Protein AF-A0A7C1RFE3-F1 (afdb_monomer_lite)

Foldseek 3Di:
DAFAWDPDQPPDDDDPPPPTDTPGGDDPVLPDDDDCPPLNDDDDQFADPQDPPRPHRRDDDTAACQLVVLVCVLSSPPDDDDVVSVVVLQQFQADPLLVLLLVLLPPQDDPDPVLVVLNVLSVPDPRGCDQQDLNNLLVVLLLVLLQVLQVPLVAPPVCCVVCVDRHSVVSSVCLVPPDCSLPPPRSVSSSVSSSVSSVVSLVVCCVQPNDDSSRSGCQDPSHAKDWDADPCLVPDDVVVNVVRTPDIGGHGDNSRD

Radius of gyration: 22.71 Å; chains: 1; bounding box: 56×55×58 Å

Secondary structure (DSSP, 8-state):
--B--SS--SSS----SSTT----B--GGGS---SS-TTS----SSS--PPTT-SS---S----THHHHHHHHHHTT-SPPPHHHHHHHHT--B-HHHHHHGGGGTT---S-HHHHHHHHHHHH---B--TT-HHHHHHHHHHHHHHHHHHHHHS-GGGTTT-----HHHHHHHHHS--GGG-SSHHHHHHHHHHHHHHHHHHHHHHHH-S-GGG--TTSTTSSEEE---TTTTTS-HHHHHHH---EEEPP--TT-

Structure (mmCIF, N/CA/C/O backbone):
data_AF-A0A7C1RFE3-F1
#
_entry.id   AF-A0A7C1RFE3-F1
#
loop_
_atom_site.group_PDB
_atom_site.id
_atom_site.type_symbol
_atom_site.label_atom_id
_atom_site.label_alt_id
_atom_site.label_comp_id
_atom_site.label_asym_id
_atom_site.label_entity_id
_atom_site.label_seq_id
_atom_site.pdbx_PDB_ins_code
_atom_site.Cartn_x
_atom_site.Cartn_y
_atom_site.Cartn_z
_atom_site.occupancy
_atom_site.B_iso_or_equiv
_atom_site.auth_seq_id
_atom_site.auth_comp_id
_atom_site.auth_asym_id
_atom_site.auth_atom_id
_atom_site.pdbx_PDB_model_num
ATOM 1 N N . MET A 1 1 ? 13.680 2.265 -24.616 1.00 84.31 1 MET A N 1
ATOM 2 C CA . MET A 1 1 ? 15.098 2.047 -24.979 1.00 84.31 1 MET A CA 1
ATOM 3 C C . MET A 1 1 ? 15.828 1.610 -23.722 1.00 84.31 1 MET A C 1
ATOM 5 O O . MET A 1 1 ? 15.728 2.322 -22.732 1.00 84.31 1 MET A O 1
ATOM 9 N N . THR A 1 2 ? 16.513 0.465 -23.750 1.00 91.88 2 THR A N 1
ATOM 10 C CA . THR A 1 2 ? 17.208 -0.100 -22.579 1.00 91.88 2 THR A CA 1
ATOM 11 C C . THR A 1 2 ? 18.678 -0.316 -22.928 1.00 91.88 2 THR A C 1
ATOM 13 O O . THR A 1 2 ? 18.946 -1.013 -23.906 1.00 91.88 2 THR A O 1
ATOM 16 N N . PRO A 1 3 ? 19.637 0.285 -22.208 1.00 94.00 3 PRO A N 1
ATOM 17 C CA . PRO A 1 3 ? 21.052 0.120 -22.520 1.00 94.00 3 PRO A CA 1
ATOM 18 C C . PRO A 1 3 ? 21.565 -1.263 -22.116 1.00 94.00 3 PRO A C 1
ATOM 20 O O . PRO A 1 3 ? 21.235 -1.770 -21.044 1.00 94.00 3 PRO A O 1
ATOM 23 N N . LEU A 1 4 ? 22.425 -1.844 -22.952 1.00 93.56 4 LEU A N 1
ATOM 24 C CA . LEU A 1 4 ? 23.174 -3.048 -22.604 1.00 93.56 4 LEU A CA 1
ATOM 25 C C . LEU A 1 4 ? 24.414 -2.644 -21.807 1.00 93.56 4 LEU A C 1
ATOM 27 O O . LEU A 1 4 ? 25.258 -1.887 -22.289 1.00 93.56 4 LEU A O 1
ATOM 31 N N . ARG A 1 5 ? 24.532 -3.154 -20.583 1.00 92.56 5 ARG A N 1
ATOM 32 C CA . ARG A 1 5 ? 25.630 -2.851 -19.655 1.00 92.56 5 ARG A CA 1
ATOM 33 C C . ARG A 1 5 ? 26.510 -4.087 -19.469 1.00 92.56 5 ARG A C 1
ATOM 35 O O . ARG A 1 5 ? 25.996 -5.201 -19.458 1.00 92.56 5 ARG A O 1
ATOM 42 N N . LYS A 1 6 ? 27.835 -3.911 -19.363 1.00 85.50 6 LYS A N 1
ATOM 43 C CA . LYS A 1 6 ? 28.803 -5.030 -19.404 1.00 85.50 6 LYS A CA 1
ATOM 44 C C . LYS A 1 6 ? 29.314 -5.526 -18.040 1.00 85.50 6 LYS A C 1
ATOM 46 O O . LYS A 1 6 ? 30.051 -6.484 -18.002 1.00 85.50 6 LYS A O 1
ATOM 51 N N . ASN A 1 7 ? 29.006 -4.945 -16.903 1.00 85.50 7 ASN A N 1
ATOM 52 C CA . ASN A 1 7 ? 29.703 -5.284 -15.638 1.00 85.50 7 ASN A CA 1
ATOM 53 C C . ASN A 1 7 ? 29.104 -4.492 -14.476 1.00 85.50 7 ASN A C 1
ATOM 55 O O . ASN A 1 7 ? 29.736 -4.273 -13.448 1.00 85.50 7 ASN A O 1
ATOM 59 N N . TRP A 1 8 ? 27.903 -3.976 -14.704 1.00 91.44 8 TRP A N 1
ATOM 60 C CA . TRP A 1 8 ? 27.175 -3.075 -13.840 1.00 91.44 8 TRP A CA 1
ATOM 61 C C . TRP A 1 8 ? 25.719 -3.094 -14.294 1.00 91.44 8 TRP A C 1
ATOM 63 O O . TRP A 1 8 ? 25.425 -3.402 -15.448 1.00 91.44 8 TRP A O 1
ATOM 73 N N . ASN A 1 9 ? 24.810 -2.760 -13.392 1.00 87.62 9 ASN A N 1
ATOM 74 C CA . ASN A 1 9 ? 23.374 -2.921 -13.610 1.00 87.62 9 ASN A CA 1
ATOM 75 C C . ASN A 1 9 ? 22.615 -1.585 -13.684 1.00 87.62 9 ASN A C 1
ATOM 77 O O . ASN A 1 9 ? 21.481 -1.531 -14.148 1.00 87.62 9 ASN A O 1
ATOM 81 N N . GLY A 1 10 ? 23.258 -0.480 -13.305 1.00 88.56 10 GLY A N 1
ATOM 82 C CA . GLY A 1 10 ? 22.658 0.855 -13.324 1.00 88.56 10 GLY A CA 1
ATOM 83 C C . GLY A 1 10 ? 21.992 1.288 -12.027 1.00 88.56 10 GLY A C 1
ATOM 84 O O . GLY A 1 10 ? 21.360 2.338 -12.019 1.00 88.56 10 GLY A O 1
ATOM 85 N N . LEU A 1 11 ? 22.162 0.532 -10.939 1.00 88.81 11 LEU A N 1
ATOM 86 C CA . LEU A 1 11 ? 21.665 0.923 -9.618 1.00 88.81 11 LEU A CA 1
ATOM 87 C C . LEU A 1 11 ? 22.491 2.029 -8.957 1.00 88.81 11 LEU A C 1
ATOM 89 O O . LEU A 1 11 ? 21.952 2.800 -8.168 1.00 88.81 11 LEU A O 1
ATOM 93 N N . LEU A 1 12 ? 23.787 2.100 -9.261 1.00 89.81 12 LEU A N 1
ATOM 94 C CA . LEU A 1 12 ? 24.719 3.051 -8.662 1.00 89.81 12 LEU A CA 1
ATOM 95 C C . LEU A 1 12 ? 25.558 3.751 -9.739 1.00 89.81 12 LEU A C 1
ATOM 97 O O . LEU A 1 12 ? 25.751 3.187 -10.823 1.00 89.81 12 LEU A O 1
ATOM 101 N N . PRO A 1 13 ? 26.075 4.961 -9.448 1.00 92.44 13 PRO A N 1
ATOM 102 C CA . PRO A 1 13 ? 27.025 5.634 -10.323 1.00 92.44 13 PRO A CA 1
ATOM 103 C C . PRO A 1 13 ? 28.262 4.774 -10.595 1.00 92.44 13 PRO A C 1
ATOM 105 O O . PRO A 1 13 ? 28.743 4.051 -9.723 1.00 92.44 13 PRO A O 1
ATOM 108 N N . VAL A 1 14 ? 28.802 4.907 -11.803 1.00 95.19 14 VAL A N 1
ATOM 109 C CA . VAL A 1 14 ? 30.037 4.257 -12.251 1.00 95.19 14 VAL A CA 1
ATOM 110 C C . VAL A 1 14 ? 31.000 5.312 -12.806 1.00 95.19 14 VAL A C 1
ATOM 112 O O . VAL A 1 14 ? 30.540 6.355 -13.279 1.00 95.19 14 VAL A O 1
ATOM 115 N N . PRO A 1 15 ? 32.326 5.086 -12.758 1.00 95.50 15 PRO A N 1
ATOM 116 C CA . PRO A 1 15 ? 33.295 5.973 -13.394 1.00 95.50 15 PRO A CA 1
ATOM 117 C C . PRO A 1 15 ? 33.025 6.160 -14.893 1.00 95.50 15 PRO A C 1
ATOM 119 O O . PRO A 1 15 ? 32.870 5.186 -15.625 1.00 95.50 15 PRO A O 1
ATOM 122 N N . GLY A 1 16 ? 33.028 7.411 -15.356 1.00 94.62 16 GLY A N 1
ATOM 123 C CA . GLY A 1 16 ? 32.892 7.775 -16.774 1.00 94.62 16 GLY A CA 1
ATOM 124 C C . GLY A 1 16 ? 34.214 7.734 -17.547 1.00 94.62 16 GLY A C 1
ATOM 125 O O . GLY A 1 16 ? 34.489 8.630 -18.335 1.00 94.62 16 GLY A O 1
ATOM 126 N N . ASP A 1 17 ? 35.073 6.753 -17.268 1.00 95.56 17 ASP A N 1
ATOM 127 C CA . ASP A 1 17 ? 36.425 6.634 -17.838 1.00 95.56 17 ASP A CA 1
ATOM 128 C C . ASP A 1 17 ? 36.514 5.644 -19.016 1.00 95.56 17 ASP A C 1
ATOM 130 O O . ASP A 1 17 ? 37.596 5.173 -19.366 1.00 95.56 17 ASP A O 1
ATOM 134 N N . GLY A 1 18 ? 35.372 5.297 -19.617 1.00 93.56 18 GLY A N 1
ATOM 135 C CA . GLY A 1 18 ? 35.284 4.362 -20.739 1.00 93.56 18 GLY A CA 1
ATOM 136 C C . GLY A 1 18 ? 35.092 2.891 -20.343 1.00 93.56 18 GLY A C 1
ATOM 137 O O . GLY A 1 18 ? 34.683 2.078 -21.173 1.00 93.56 18 GLY A O 1
ATOM 138 N N . ARG A 1 19 ? 35.340 2.502 -19.082 1.00 93.75 19 ARG A N 1
ATOM 139 C CA . ARG A 1 19 ? 35.218 1.092 -18.641 1.00 93.75 19 ARG A CA 1
ATOM 140 C C . ARG A 1 19 ? 33.777 0.613 -18.452 1.00 93.75 19 ARG A C 1
ATOM 142 O O . ARG A 1 19 ? 33.548 -0.595 -18.380 1.00 93.75 19 ARG A O 1
ATOM 149 N N . TYR A 1 20 ? 32.831 1.543 -18.345 1.00 94.94 20 TYR A N 1
ATOM 150 C CA . TYR A 1 20 ? 31.429 1.276 -18.013 1.00 94.94 20 TYR A CA 1
ATOM 151 C C . TYR A 1 20 ? 30.450 1.772 -19.084 1.00 94.94 20 TYR A C 1
ATOM 153 O O . TYR A 1 20 ? 29.244 1.837 -18.837 1.00 94.94 20 TYR A O 1
ATOM 161 N N . GLU A 1 21 ? 30.947 2.082 -20.282 1.00 94.19 21 GLU A N 1
ATOM 162 C CA . GLU A 1 21 ? 30.106 2.535 -21.388 1.00 94.19 21 GLU A CA 1
ATOM 163 C C . GLU A 1 21 ? 29.049 1.499 -21.770 1.00 94.19 21 GLU A C 1
ATOM 165 O O . GLU A 1 21 ? 29.205 0.282 -21.597 1.00 94.19 21 GLU A O 1
ATOM 170 N N . TRP A 1 22 ? 27.944 1.995 -22.318 1.00 94.50 22 TRP A N 1
ATOM 171 C CA . TRP A 1 22 ? 26.899 1.137 -22.854 1.00 94.50 22 TRP A CA 1
ATOM 172 C C . TRP A 1 22 ? 27.400 0.409 -24.096 1.00 94.50 22 TRP A C 1
ATOM 174 O O . TRP A 1 22 ? 27.982 1.001 -25.003 1.00 94.50 22 TRP A O 1
ATOM 184 N N . LYS A 1 23 ? 27.097 -0.885 -24.187 1.00 93.25 23 LYS A N 1
ATOM 185 C CA . LYS A 1 23 ? 27.389 -1.712 -25.360 1.00 93.25 23 LYS A CA 1
ATOM 186 C C . LYS A 1 23 ? 26.196 -1.717 -26.321 1.00 93.25 23 LYS A C 1
ATOM 188 O O . LYS A 1 23 ? 25.713 -2.771 -26.728 1.00 93.25 23 LYS A O 1
ATOM 193 N N . GLY A 1 24 ? 25.700 -0.526 -26.644 1.00 94.25 24 GLY A N 1
ATOM 194 C CA . GLY A 1 24 ? 24.473 -0.334 -27.414 1.00 94.25 24 GLY A CA 1
ATOM 195 C C . GLY A 1 24 ? 23.202 -0.532 -26.585 1.00 94.25 24 GLY A C 1
ATOM 196 O O . GLY A 1 24 ? 23.193 -0.356 -25.364 1.00 94.25 24 GLY A O 1
ATOM 197 N N . TYR A 1 25 ? 22.117 -0.885 -27.268 1.00 95.31 25 TYR A N 1
ATOM 198 C CA . TYR A 1 25 ? 20.782 -1.007 -26.690 1.00 95.31 25 TYR A CA 1
ATOM 199 C C . TYR A 1 25 ? 20.205 -2.391 -26.940 1.00 95.31 25 TYR A C 1
ATOM 201 O O . TYR A 1 25 ? 20.477 -3.008 -27.969 1.00 95.31 25 TYR A O 1
ATOM 209 N N . LEU A 1 26 ? 19.377 -2.846 -26.005 1.00 94.88 26 LEU A N 1
ATOM 210 C CA . LEU A 1 26 ? 18.601 -4.062 -26.153 1.00 94.88 26 LEU A CA 1
ATOM 211 C C . LEU A 1 26 ? 17.658 -3.908 -27.363 1.00 94.88 26 LEU A C 1
ATOM 213 O O . LEU A 1 26 ? 16.897 -2.929 -27.405 1.00 94.88 26 LEU A O 1
ATOM 217 N N . PRO A 1 27 ? 17.707 -4.820 -28.352 1.00 95.00 27 PRO A N 1
ATOM 218 C CA . PRO A 1 27 ? 16.797 -4.791 -29.488 1.00 95.00 27 PRO A CA 1
ATOM 219 C C . PRO A 1 27 ? 15.332 -4.832 -29.048 1.00 95.00 27 PRO A C 1
ATOM 221 O O . PRO A 1 27 ? 14.973 -5.515 -28.094 1.00 95.00 27 PRO A O 1
ATOM 224 N N . ILE A 1 28 ? 14.454 -4.136 -29.778 1.00 93.44 28 ILE A N 1
ATOM 225 C CA . ILE A 1 28 ? 13.018 -4.063 -29.442 1.00 93.44 28 ILE A CA 1
ATOM 226 C C . ILE A 1 28 ? 12.380 -5.456 -29.381 1.00 93.44 28 ILE A C 1
ATOM 228 O O . ILE A 1 28 ? 11.542 -5.701 -28.523 1.00 93.44 28 ILE A O 1
ATOM 232 N N . LYS A 1 29 ? 12.798 -6.365 -30.270 1.00 93.06 29 LYS A N 1
ATOM 233 C CA . LYS A 1 29 ? 12.293 -7.745 -30.330 1.00 93.06 29 LYS A CA 1
ATOM 234 C C . LYS A 1 29 ? 12.663 -8.580 -29.104 1.00 93.06 29 LYS A C 1
ATOM 236 O O . LYS A 1 29 ? 11.977 -9.557 -28.831 1.00 93.06 29 LYS A O 1
ATOM 241 N N . ASP A 1 30 ? 13.711 -8.184 -28.388 1.00 93.25 30 ASP A N 1
ATOM 242 C CA . ASP A 1 30 ? 14.189 -8.906 -27.214 1.00 93.25 30 ASP A CA 1
ATOM 243 C C . ASP A 1 30 ? 13.533 -8.389 -25.930 1.00 93.25 30 ASP A C 1
ATOM 245 O O . ASP A 1 30 ? 13.577 -9.090 -24.929 1.00 93.25 30 ASP A O 1
ATOM 249 N N . LEU A 1 31 ? 12.897 -7.205 -25.947 1.00 93.62 31 LEU A N 1
ATOM 250 C CA . LEU A 1 31 ? 12.132 -6.688 -24.806 1.00 93.62 31 LEU A CA 1
ATOM 251 C C . LEU A 1 31 ? 10.979 -7.638 -24.441 1.00 93.62 31 LEU A C 1
ATOM 253 O O . LEU A 1 31 ? 10.399 -8.251 -25.345 1.00 93.62 31 LEU A O 1
ATOM 257 N N . PRO A 1 32 ? 10.574 -7.719 -23.156 1.00 93.25 32 PRO A N 1
ATOM 258 C CA . PRO A 1 32 ? 9.435 -8.536 -22.771 1.00 93.25 32 PRO A CA 1
ATOM 259 C C . PRO A 1 32 ? 8.185 -8.101 -23.525 1.00 93.25 32 PRO A C 1
ATOM 261 O O . PRO A 1 32 ? 7.818 -6.924 -23.528 1.00 93.25 32 PRO A O 1
ATOM 264 N N . HIS A 1 33 ? 7.537 -9.060 -24.170 1.00 92.44 33 HIS A N 1
ATOM 265 C CA . HIS A 1 33 ? 6.324 -8.835 -24.932 1.00 92.44 33 HIS A CA 1
ATOM 266 C C . HIS A 1 33 ? 5.435 -10.071 -24.876 1.00 92.44 33 HIS A C 1
ATOM 268 O O . HIS A 1 33 ? 5.890 -11.191 -24.652 1.00 92.44 33 HIS A O 1
ATOM 274 N N . THR A 1 34 ? 4.149 -9.848 -25.095 1.00 93.06 34 THR A N 1
ATOM 275 C CA . THR A 1 34 ? 3.155 -10.897 -25.296 1.00 93.06 34 THR A CA 1
ATOM 276 C C . THR A 1 34 ? 2.173 -10.424 -26.360 1.00 93.06 34 THR A C 1
ATOM 278 O O . THR A 1 34 ? 1.987 -9.219 -26.547 1.00 93.06 34 THR A O 1
ATOM 281 N N . PHE A 1 35 ? 1.570 -11.358 -27.085 1.00 94.50 35 PHE A N 1
ATOM 282 C CA . PHE A 1 35 ? 0.585 -11.073 -28.121 1.00 94.50 35 PHE A CA 1
ATOM 283 C C . PHE A 1 35 ? -0.526 -12.113 -28.048 1.00 94.50 35 PHE A C 1
ATOM 285 O O . PHE A 1 35 ? -0.239 -13.305 -28.105 1.00 94.50 35 PHE A O 1
ATOM 292 N N . ASN A 1 36 ? -1.775 -11.653 -27.921 1.00 95.69 36 ASN A N 1
ATOM 293 C CA . ASN A 1 36 ? -2.951 -12.499 -27.684 1.00 95.69 36 ASN A CA 1
ATOM 294 C C . ASN A 1 36 ? -2.705 -13.553 -26.586 1.00 95.69 36 ASN A C 1
ATOM 296 O O . ASN A 1 36 ? -2.751 -14.752 -26.872 1.00 95.69 36 ASN A O 1
ATOM 300 N N . PRO A 1 37 ? -2.406 -13.112 -25.346 1.00 93.88 37 PRO A N 1
ATOM 301 C CA . PRO A 1 37 ? -2.172 -14.024 -24.232 1.00 93.88 37 PRO A CA 1
ATOM 302 C C . PRO A 1 37 ? -3.369 -14.980 -24.050 1.00 93.88 37 PRO A C 1
ATOM 304 O O . PRO A 1 37 ? -4.516 -14.546 -24.218 1.00 93.88 37 PRO A O 1
ATOM 307 N N . PRO A 1 38 ? -3.137 -16.269 -23.733 1.00 93.50 38 PRO A N 1
ATOM 308 C CA . PRO A 1 38 ? -4.197 -17.277 -23.616 1.00 93.50 38 PRO A CA 1
ATOM 309 C C . PRO A 1 38 ? -5.245 -16.944 -22.544 1.00 93.50 38 PRO A C 1
ATOM 311 O O . PRO A 1 38 ? -6.377 -17.412 -22.629 1.00 93.50 38 PRO A O 1
ATOM 314 N N . GLU A 1 39 ? -4.896 -16.102 -21.571 1.00 91.81 39 GLU A N 1
ATOM 315 C CA . GLU A 1 39 ? -5.792 -15.563 -20.548 1.00 91.81 39 GLU A CA 1
ATOM 316 C C . GLU A 1 39 ? -6.904 -14.673 -21.135 1.00 91.81 39 GLU A C 1
ATOM 318 O O . GLU A 1 39 ? -7.903 -14.411 -20.468 1.00 91.81 39 GLU A O 1
ATOM 323 N N . GLY A 1 40 ? -6.752 -14.193 -22.375 1.00 93.38 40 GLY A N 1
ATOM 324 C CA . GLY A 1 40 ? -7.736 -13.348 -23.056 1.00 93.38 40 GLY A CA 1
ATOM 325 C C . GLY A 1 40 ? -7.715 -11.876 -22.630 1.00 93.38 40 GLY A C 1
ATOM 326 O O . GLY A 1 40 ? -8.533 -11.093 -23.110 1.00 93.38 40 GLY A O 1
ATOM 327 N N . TYR A 1 41 ? -6.777 -11.479 -21.767 1.00 93.50 41 TYR A N 1
ATOM 328 C CA . TYR A 1 41 ? -6.551 -10.091 -21.367 1.00 93.50 41 TYR A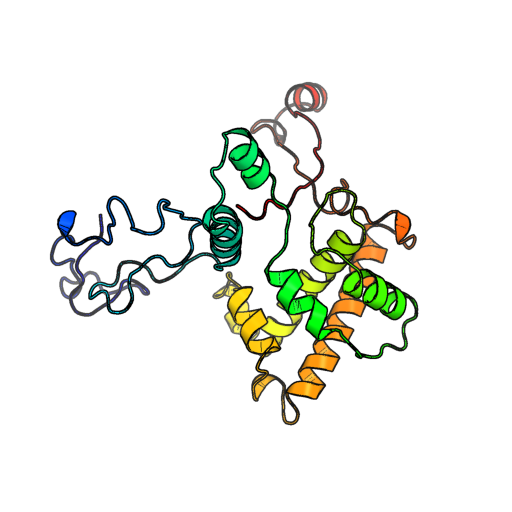 CA 1
ATOM 329 C C . TYR A 1 41 ? -5.066 -9.816 -21.102 1.00 93.50 41 TYR A C 1
ATOM 331 O O . TYR A 1 41 ? -4.269 -10.724 -20.877 1.00 93.50 41 TYR A O 1
ATOM 339 N N . PHE A 1 42 ? -4.699 -8.536 -21.088 1.00 93.56 42 PHE A N 1
ATOM 340 C CA . PHE A 1 42 ? -3.399 -8.055 -20.627 1.00 93.56 42 PHE A CA 1
ATOM 341 C C . PHE A 1 42 ? -3.616 -6.875 -19.679 1.00 93.56 42 PHE A C 1
ATOM 343 O O . PHE A 1 42 ? -4.469 -6.027 -19.936 1.00 93.56 42 PHE A O 1
ATOM 350 N N . ALA A 1 43 ? -2.852 -6.816 -18.590 1.00 94.19 43 ALA A N 1
ATOM 351 C CA . ALA A 1 43 ? -2.963 -5.757 -17.594 1.00 94.19 43 ALA A CA 1
ATOM 352 C C . ALA A 1 43 ? -1.588 -5.316 -17.086 1.00 94.19 43 ALA A C 1
ATOM 354 O O . ALA A 1 43 ? -0.687 -6.127 -16.878 1.00 94.19 43 ALA A O 1
ATOM 355 N N . THR A 1 44 ? -1.444 -4.017 -16.831 1.00 94.88 44 THR A N 1
ATOM 356 C CA . THR A 1 44 ? -0.261 -3.434 -16.189 1.00 94.88 44 THR A CA 1
ATOM 357 C C . THR A 1 44 ? -0.683 -2.323 -15.247 1.00 94.88 44 THR A C 1
ATOM 359 O O . THR A 1 44 ? -1.476 -1.464 -15.620 1.00 94.88 44 THR A O 1
ATOM 362 N N . ALA A 1 45 ? -0.101 -2.308 -14.059 1.00 95.31 45 ALA A N 1
ATOM 363 C CA . ALA A 1 45 ? -0.299 -1.316 -13.015 1.00 95.31 45 ALA A CA 1
ATOM 364 C C . ALA A 1 45 ? 1.034 -1.034 -12.293 1.00 95.31 45 ALA A C 1
ATOM 366 O O . ALA A 1 45 ? 1.104 -0.977 -11.070 1.00 95.31 45 ALA A O 1
ATOM 367 N N . ASN A 1 46 ? 2.113 -0.879 -13.073 1.00 94.69 46 ASN A N 1
ATOM 368 C CA . ASN A 1 46 ? 3.474 -0.566 -12.606 1.00 94.69 46 ASN A CA 1
ATOM 369 C C . ASN A 1 46 ? 4.131 -1.628 -11.698 1.00 94.69 46 ASN A C 1
ATOM 371 O O . ASN A 1 46 ? 5.182 -1.355 -11.113 1.00 94.69 46 ASN A O 1
ATOM 375 N N . GLN A 1 47 ? 3.537 -2.817 -11.594 1.00 93.69 47 GLN A N 1
ATOM 376 C CA . GLN A 1 47 ? 4.132 -3.984 -10.951 1.00 93.69 47 GLN A CA 1
ATOM 377 C C . GLN A 1 47 ? 5.300 -4.539 -11.779 1.00 93.69 47 GLN A C 1
ATOM 379 O O . GLN A 1 47 ? 5.444 -4.203 -12.958 1.00 93.69 47 GLN A O 1
ATOM 384 N N . ASP A 1 48 ? 6.096 -5.428 -11.185 1.00 93.12 48 ASP A N 1
ATOM 385 C CA . ASP A 1 48 ? 7.086 -6.198 -11.939 1.00 93.12 48 ASP A CA 1
ATOM 386 C C . ASP A 1 48 ? 6.395 -7.130 -12.943 1.00 93.12 48 ASP A C 1
ATOM 388 O O . ASP A 1 48 ? 5.621 -8.014 -12.576 1.00 93.12 48 ASP A O 1
ATOM 392 N N . ASN A 1 49 ? 6.637 -6.874 -14.225 1.00 90.50 49 ASN A N 1
ATOM 393 C CA . ASN A 1 49 ? 6.100 -7.615 -15.359 1.00 90.50 49 ASN A CA 1
ATOM 394 C C . ASN A 1 49 ? 7.208 -8.290 -16.185 1.00 90.50 49 ASN A C 1
ATOM 396 O O . ASN A 1 49 ? 6.966 -8.689 -17.327 1.00 90.50 49 ASN A O 1
ATOM 400 N N . ILE A 1 50 ? 8.418 -8.405 -15.629 1.00 92.31 50 ILE A N 1
ATOM 401 C CA . ILE A 1 50 ? 9.516 -9.139 -16.250 1.00 92.31 50 ILE A CA 1
ATOM 402 C C . ILE A 1 50 ? 9.246 -10.649 -16.116 1.00 92.31 50 ILE A C 1
ATOM 404 O O . ILE A 1 50 ? 9.004 -11.133 -15.009 1.00 92.31 50 ILE A O 1
ATOM 408 N N . PRO A 1 51 ? 9.301 -11.427 -17.214 1.00 91.00 51 PRO A N 1
ATOM 409 C CA . PRO A 1 51 ? 9.134 -12.873 -17.147 1.00 91.00 51 PRO A CA 1
ATOM 410 C C . PRO A 1 51 ? 10.182 -13.540 -16.240 1.00 91.00 51 PRO A C 1
ATOM 412 O O . PRO A 1 51 ? 11.353 -13.144 -16.261 1.00 91.00 51 PRO A O 1
ATOM 415 N N . PRO A 1 52 ? 9.819 -14.597 -15.494 1.00 91.12 52 PRO A N 1
ATOM 416 C CA . PRO A 1 52 ? 10.791 -15.375 -14.736 1.00 91.12 52 PRO A CA 1
ATOM 417 C C . PRO A 1 52 ? 11.939 -15.867 -15.629 1.00 91.12 52 PRO A C 1
ATOM 419 O O . PRO A 1 52 ? 11.709 -16.411 -16.707 1.00 91.12 52 PRO A O 1
ATOM 422 N N . GLY A 1 53 ? 13.181 -15.676 -15.179 1.00 91.50 53 GLY A N 1
ATOM 423 C CA . GLY A 1 53 ? 14.375 -16.093 -15.924 1.00 91.50 53 GLY A CA 1
ATOM 424 C C . GLY A 1 53 ? 14.739 -15.209 -17.123 1.00 91.50 53 GLY A C 1
ATOM 425 O O . GLY A 1 53 ? 15.610 -15.590 -17.904 1.00 91.50 53 GLY A O 1
ATOM 426 N N . TYR A 1 54 ? 14.104 -14.043 -17.285 1.00 93.06 54 TYR A N 1
ATOM 427 C CA . TYR A 1 54 ? 14.452 -13.100 -18.346 1.00 93.06 54 TYR A CA 1
ATOM 428 C C . TYR A 1 54 ? 15.924 -12.644 -18.226 1.00 93.06 54 TYR A C 1
ATOM 430 O O . TYR A 1 54 ? 16.354 -12.241 -17.144 1.00 93.06 54 TYR A O 1
ATOM 438 N N . PRO A 1 55 ? 16.723 -12.705 -19.309 1.00 90.31 55 PRO A N 1
ATOM 439 C CA . PRO A 1 55 ? 18.185 -12.648 -19.211 1.00 90.31 55 PRO A CA 1
ATOM 440 C C . PRO A 1 55 ? 18.769 -11.231 -19.103 1.00 90.31 55 PRO A C 1
ATOM 442 O O . PRO A 1 55 ? 19.990 -11.088 -19.029 1.00 90.31 55 PRO A O 1
ATOM 445 N N . TYR A 1 56 ? 17.935 -10.186 -19.133 1.00 89.62 56 TYR A N 1
ATOM 446 C CA . TYR A 1 56 ? 18.390 -8.795 -19.134 1.00 89.62 56 TYR A CA 1
ATOM 447 C C . TYR A 1 56 ? 17.831 -7.994 -17.960 1.00 89.62 56 TYR A C 1
ATOM 449 O O . TYR A 1 56 ? 16.630 -7.998 -17.693 1.00 89.62 56 TYR A O 1
ATOM 457 N N . ASP A 1 57 ? 18.699 -7.187 -17.358 1.00 87.81 57 ASP A N 1
ATOM 458 C CA . ASP A 1 57 ? 18.336 -6.205 -16.340 1.00 87.81 57 ASP A CA 1
ATOM 459 C C . ASP A 1 57 ? 17.681 -4.969 -16.979 1.00 87.81 57 ASP A C 1
ATOM 461 O O . ASP A 1 57 ? 18.366 -4.098 -17.530 1.00 87.81 57 ASP A O 1
ATOM 465 N N . ILE A 1 58 ? 16.350 -4.869 -16.912 1.00 88.75 58 ILE A N 1
ATOM 466 C CA . ILE A 1 58 ? 15.596 -3.740 -17.497 1.00 88.75 58 ILE A CA 1
ATOM 467 C C . ILE A 1 58 ? 14.908 -2.837 -16.463 1.00 88.75 58 ILE A C 1
ATOM 469 O O . ILE A 1 58 ? 14.416 -1.767 -16.818 1.00 88.75 58 ILE A O 1
ATOM 473 N N . GLY A 1 59 ? 14.916 -3.225 -15.190 1.00 86.88 59 GLY A N 1
ATOM 474 C CA . GLY A 1 59 ? 14.341 -2.472 -14.081 1.00 86.88 59 GLY A CA 1
ATOM 475 C C . GLY A 1 59 ? 14.718 -3.101 -12.742 1.00 86.88 59 GLY A C 1
ATOM 476 O O . GLY A 1 59 ? 15.144 -4.249 -12.703 1.00 86.88 59 GLY A O 1
ATOM 477 N N . PHE A 1 60 ? 14.587 -2.331 -11.661 1.00 86.75 60 PHE A N 1
ATOM 478 C CA . PHE A 1 60 ? 14.864 -2.788 -10.287 1.00 86.75 60 PHE A CA 1
ATOM 479 C C . PHE A 1 60 ? 13.862 -2.268 -9.256 1.00 86.75 60 PHE A C 1
ATOM 481 O O . PHE A 1 60 ? 13.924 -2.625 -8.081 1.00 86.75 60 PHE A O 1
ATOM 488 N N . ILE A 1 61 ? 12.987 -1.352 -9.669 1.00 86.69 61 ILE A N 1
ATOM 489 C CA . ILE A 1 61 ? 12.071 -0.654 -8.780 1.00 86.69 61 ILE A CA 1
ATOM 490 C C . ILE A 1 61 ? 10.706 -0.656 -9.447 1.00 86.69 61 ILE A C 1
ATOM 492 O O . ILE A 1 61 ? 10.537 -0.088 -10.525 1.00 86.69 61 ILE A O 1
ATOM 496 N N . TRP A 1 62 ? 9.744 -1.249 -8.754 1.00 90.88 62 TRP A N 1
ATOM 497 C CA . TRP A 1 62 ? 8.355 -1.356 -9.177 1.00 90.88 62 TRP A CA 1
ATOM 498 C C . TRP A 1 62 ? 7.435 -0.880 -8.062 1.00 90.88 62 TRP A C 1
ATOM 500 O O . TRP A 1 62 ? 7.8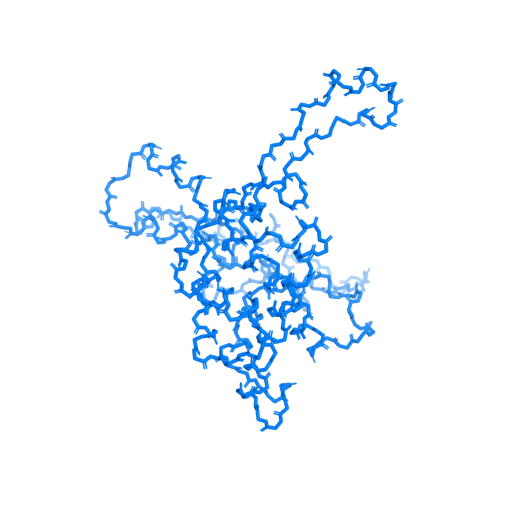56 -0.729 -6.909 1.00 90.88 62 TRP A O 1
ATOM 510 N N . THR A 1 63 ? 6.184 -0.615 -8.416 1.00 91.44 63 THR A N 1
ATOM 511 C CA . THR A 1 63 ? 5.127 -0.400 -7.428 1.00 91.44 63 THR A CA 1
ATOM 512 C C . THR A 1 63 ? 4.736 -1.743 -6.808 1.00 91.44 63 THR A C 1
ATOM 514 O O . THR A 1 63 ? 4.865 -2.791 -7.443 1.00 91.44 63 THR A O 1
ATOM 517 N N . ASP A 1 64 ? 4.263 -1.718 -5.559 1.00 93.44 64 ASP A N 1
ATOM 518 C CA . ASP A 1 64 ? 3.702 -2.903 -4.910 1.00 93.44 64 ASP A CA 1
ATOM 519 C C . ASP A 1 64 ? 2.572 -3.517 -5.773 1.00 93.44 64 ASP A C 1
ATOM 521 O O . ASP A 1 64 ? 1.816 -2.793 -6.427 1.00 93.44 64 ASP A O 1
ATOM 525 N N . PRO A 1 65 ? 2.414 -4.852 -5.791 1.00 93.81 65 PRO A N 1
ATOM 526 C CA . PRO A 1 65 ? 1.640 -5.541 -6.827 1.00 93.81 65 PRO A CA 1
ATOM 527 C C . PRO A 1 65 ? 0.120 -5.405 -6.680 1.00 93.81 65 PRO A C 1
ATOM 529 O O . PRO A 1 65 ? -0.614 -5.873 -7.543 1.00 93.81 65 PRO A O 1
ATOM 532 N N . TYR A 1 66 ? -0.374 -4.784 -5.607 1.00 95.38 66 TYR A N 1
ATOM 533 C CA . TYR A 1 66 ? -1.782 -4.838 -5.206 1.00 95.38 66 TYR A CA 1
ATOM 534 C C . TYR A 1 66 ? -2.750 -4.339 -6.276 1.00 95.38 66 TYR A C 1
ATOM 536 O O . TYR A 1 66 ? -3.796 -4.946 -6.484 1.00 95.38 66 TYR A O 1
ATOM 544 N N . ARG A 1 67 ? -2.376 -3.292 -7.012 1.00 93.19 67 ARG A N 1
ATOM 545 C CA . ARG A 1 67 ? -3.201 -2.762 -8.102 1.00 93.19 67 ARG A CA 1
ATOM 546 C C . ARG A 1 67 ? -3.365 -3.761 -9.232 1.00 93.19 67 ARG A C 1
ATOM 548 O O . ARG A 1 67 ? -4.467 -4.034 -9.700 1.00 93.19 67 ARG A O 1
ATOM 555 N N . PHE A 1 68 ? -2.245 -4.353 -9.633 1.00 95.56 68 PHE A N 1
ATOM 556 C CA . PHE A 1 68 ? -2.235 -5.397 -10.640 1.00 95.56 68 PHE A CA 1
ATOM 557 C C . PHE A 1 68 ? -3.001 -6.630 -10.163 1.00 95.56 68 PHE A C 1
ATOM 559 O O . PHE A 1 68 ? -3.826 -7.143 -10.909 1.00 95.56 68 PHE A O 1
ATOM 566 N N . SER A 1 69 ? -2.796 -7.063 -8.917 1.00 95.31 69 SER A N 1
ATOM 567 C CA . SER A 1 69 ? -3.533 -8.182 -8.331 1.00 95.31 69 SER A CA 1
ATOM 568 C C . SER A 1 69 ? -5.043 -7.934 -8.334 1.00 95.31 69 SER A C 1
ATOM 570 O O . SER A 1 69 ? -5.792 -8.844 -8.673 1.00 95.31 69 SER A O 1
ATOM 572 N N . ARG A 1 70 ? -5.503 -6.707 -8.049 1.00 95.88 70 ARG A N 1
ATOM 573 C CA . ARG A 1 70 ? -6.932 -6.367 -8.087 1.00 95.88 70 ARG A CA 1
ATOM 574 C C . ARG A 1 70 ? -7.500 -6.388 -9.505 1.00 95.88 70 ARG A C 1
ATOM 576 O O . ARG A 1 70 ? -8.553 -6.981 -9.731 1.00 95.88 70 ARG A O 1
ATOM 583 N N . ILE A 1 71 ? -6.779 -5.813 -10.468 1.00 96.19 71 ILE A N 1
ATOM 584 C CA . ILE A 1 71 ? -7.150 -5.885 -11.889 1.00 96.19 71 ILE A CA 1
ATOM 585 C C . ILE A 1 71 ? -7.198 -7.347 -12.351 1.00 96.19 71 ILE A C 1
ATOM 587 O O . ILE A 1 71 ? -8.132 -7.744 -13.042 1.00 96.19 71 ILE A O 1
ATOM 591 N N . GLN A 1 72 ? -6.233 -8.166 -11.930 1.00 95.38 72 GLN A N 1
ATOM 592 C CA . GLN A 1 72 ? -6.198 -9.587 -12.248 1.00 95.38 72 GLN A CA 1
ATOM 593 C C . GLN A 1 72 ? -7.402 -10.325 -11.649 1.00 95.38 72 GLN A C 1
ATOM 595 O O . GLN A 1 72 ? -8.064 -11.053 -12.382 1.00 95.38 72 GLN A O 1
ATOM 600 N N . GLU A 1 73 ? -7.740 -10.113 -10.370 1.00 95.12 73 GLU A N 1
ATOM 601 C CA . GLU A 1 73 ? -8.946 -10.683 -9.737 1.00 95.12 73 GLU A CA 1
ATOM 602 C C . GLU A 1 73 ? -10.224 -10.336 -10.520 1.00 95.12 73 GLU A C 1
ATOM 604 O O . GLU A 1 73 ? -11.109 -11.176 -10.670 1.00 95.12 73 GLU A O 1
ATOM 609 N N . PHE A 1 74 ? -10.324 -9.108 -11.038 1.00 94.88 74 PHE A N 1
ATOM 610 C CA . PHE A 1 74 ? -11.488 -8.654 -11.798 1.00 94.88 74 PHE A CA 1
ATOM 611 C C . PHE A 1 74 ? -11.558 -9.277 -13.204 1.00 94.88 74 PHE A C 1
ATOM 613 O O . PHE A 1 74 ? -12.578 -9.859 -13.591 1.00 94.88 74 PHE A O 1
ATOM 620 N N . LEU A 1 75 ? -10.465 -9.181 -13.970 1.00 95.44 75 LEU A N 1
ATOM 621 C CA . LEU A 1 75 ? -10.404 -9.633 -15.364 1.00 95.44 75 LEU A CA 1
ATOM 622 C C . LEU A 1 75 ? -10.403 -11.162 -15.494 1.00 95.44 75 LEU A C 1
ATOM 624 O O . LEU A 1 75 ? -10.957 -11.692 -16.453 1.00 95.44 75 LEU A O 1
ATOM 628 N N . SER A 1 76 ? -9.858 -11.879 -14.508 1.00 95.12 76 SER A N 1
ATOM 629 C CA . SER A 1 76 ? -9.846 -13.350 -14.483 1.00 95.12 76 SER A CA 1
ATOM 630 C C . SER A 1 76 ? -11.166 -13.983 -14.019 1.00 95.12 76 SER A C 1
ATOM 632 O O . SER A 1 76 ? -11.250 -15.201 -13.891 1.00 95.12 76 SER A O 1
ATOM 634 N N . SER A 1 77 ? -12.228 -13.191 -13.817 1.00 90.88 77 SER A N 1
ATOM 635 C CA . SER A 1 77 ? -13.535 -13.686 -13.351 1.00 90.88 77 SER A CA 1
ATOM 636 C C . SER A 1 77 ? -14.242 -14.657 -14.312 1.00 90.88 77 SER A C 1
ATOM 638 O O . SER A 1 77 ? -15.258 -15.245 -13.946 1.00 90.88 77 SER A O 1
ATOM 640 N N . GLY A 1 78 ? -13.755 -14.809 -15.550 1.00 85.81 78 GLY A N 1
ATOM 641 C CA . GLY A 1 78 ? -14.348 -15.673 -16.579 1.00 85.81 78 GLY A CA 1
ATOM 642 C C . GLY A 1 78 ? -15.635 -15.120 -17.204 1.00 85.81 78 GLY A C 1
ATOM 643 O O . GLY A 1 78 ? -16.214 -15.746 -18.093 1.00 85.81 78 GLY A O 1
ATOM 644 N N . ARG A 1 79 ? -16.091 -13.938 -16.769 1.00 91.94 79 ARG A N 1
ATOM 645 C CA . ARG A 1 79 ? -17.246 -13.244 -17.347 1.00 91.94 79 ARG A CA 1
ATOM 646 C C . ARG A 1 79 ? -16.847 -12.503 -18.621 1.00 91.94 79 ARG A C 1
ATOM 648 O O . ARG A 1 79 ? -15.736 -11.993 -18.739 1.00 91.94 79 ARG A O 1
ATOM 655 N N . LYS A 1 80 ? -17.793 -12.363 -19.554 1.00 93.19 80 LYS A N 1
ATOM 656 C CA . LYS A 1 80 ? -17.691 -11.337 -20.600 1.00 93.19 80 LYS A CA 1
ATOM 657 C C . LYS A 1 80 ? -17.946 -9.981 -19.951 1.00 93.19 80 LYS A C 1
ATOM 659 O O . LYS A 1 80 ? -18.985 -9.807 -19.320 1.00 93.19 80 LYS A O 1
ATOM 664 N N . LEU A 1 81 ? -17.002 -9.063 -20.103 1.00 94.94 81 LEU A N 1
ATOM 665 C CA . LEU A 1 81 ? -17.044 -7.747 -19.475 1.00 94.94 81 LEU A CA 1
ATOM 666 C C . LEU A 1 81 ? -17.550 -6.712 -20.480 1.00 94.94 81 LEU A C 1
ATOM 668 O O . LEU A 1 81 ? -17.115 -6.688 -21.634 1.00 94.94 81 LEU A O 1
ATOM 672 N N . ALA A 1 82 ? -18.482 -5.875 -20.043 1.00 96.00 82 ALA A N 1
ATOM 673 C CA . ALA A 1 82 ? -18.954 -4.720 -20.783 1.00 96.00 82 ALA A CA 1
ATOM 674 C C . ALA A 1 82 ? -18.088 -3.487 -20.481 1.00 96.00 82 ALA A C 1
ATOM 676 O O . ALA A 1 82 ? -17.245 -3.477 -19.584 1.00 96.00 82 ALA A O 1
ATOM 677 N N . ILE A 1 83 ? -18.327 -2.400 -21.215 1.00 96.00 83 ILE A N 1
ATOM 678 C CA . ILE A 1 83 ? -17.677 -1.107 -20.950 1.00 96.00 83 ILE A CA 1
ATOM 679 C C . ILE A 1 83 ? -17.999 -0.615 -19.530 1.00 96.00 83 ILE A C 1
ATOM 681 O O . ILE A 1 83 ? -17.131 -0.056 -18.868 1.00 96.00 83 ILE A O 1
ATOM 685 N N . THR A 1 84 ? -19.214 -0.865 -19.035 1.00 96.81 84 THR A N 1
ATOM 686 C CA . THR A 1 84 ? -19.626 -0.491 -17.676 1.00 96.81 84 THR A CA 1
ATOM 687 C C . THR A 1 84 ? -18.826 -1.226 -16.602 1.00 96.81 84 THR A C 1
ATOM 689 O O . THR A 1 84 ? -18.393 -0.582 -15.655 1.00 96.81 84 THR A O 1
ATOM 692 N N . ASP A 1 85 ? -18.520 -2.518 -16.786 1.00 95.50 85 ASP A N 1
ATOM 693 C CA . ASP A 1 85 ? -17.631 -3.261 -15.877 1.00 95.50 85 ASP A CA 1
ATOM 694 C C . ASP A 1 85 ? -16.231 -2.608 -15.821 1.00 95.50 85 ASP A C 1
ATOM 696 O O . ASP A 1 85 ? -15.613 -2.522 -14.764 1.00 95.50 85 ASP A O 1
ATOM 700 N N . MET A 1 86 ? -15.716 -2.111 -16.955 1.00 94.56 86 MET A N 1
ATOM 701 C CA . MET A 1 86 ? -14.425 -1.406 -16.983 1.00 94.56 86 MET A CA 1
ATOM 702 C C . MET A 1 86 ? -14.481 -0.051 -16.271 1.00 94.56 86 MET A C 1
ATOM 704 O O . MET A 1 86 ? -13.495 0.348 -15.656 1.00 94.56 86 MET A O 1
ATOM 708 N N . MET A 1 87 ? -15.610 0.660 -16.348 1.00 94.50 87 MET A N 1
ATOM 709 C CA . MET A 1 87 ? -15.815 1.914 -15.613 1.00 94.50 87 MET A CA 1
ATOM 710 C C . MET A 1 87 ? -15.852 1.674 -14.102 1.00 94.50 87 MET A C 1
ATOM 712 O O . MET A 1 87 ? -15.226 2.425 -13.360 1.00 94.50 87 MET A O 1
ATOM 716 N N . GLU A 1 88 ? -16.523 0.609 -13.659 1.00 92.56 88 GLU A N 1
ATOM 717 C CA . GLU A 1 88 ? -16.529 0.191 -12.253 1.00 92.56 88 GLU A CA 1
ATOM 718 C C . GLU A 1 88 ? -15.122 -0.173 -11.776 1.00 92.56 88 GLU A C 1
ATOM 720 O O . GLU A 1 88 ? -14.706 0.272 -10.710 1.00 92.56 88 GLU A O 1
ATOM 725 N N . LEU A 1 89 ? -14.344 -0.898 -12.591 1.00 93.81 89 LEU A N 1
ATOM 726 C CA . LEU A 1 89 ? -12.955 -1.215 -12.263 1.00 93.81 89 LEU A CA 1
ATOM 727 C C . LEU A 1 89 ? -12.115 0.055 -12.043 1.00 93.81 89 LEU A C 1
ATOM 729 O O . LEU A 1 89 ? -11.315 0.090 -11.114 1.00 93.81 89 LEU A O 1
ATOM 733 N N . GLN A 1 90 ? -12.312 1.116 -12.836 1.00 91.81 90 GLN A N 1
ATOM 734 C CA . GLN A 1 90 ? -11.614 2.401 -12.641 1.00 91.81 90 GLN A CA 1
ATOM 735 C C . GLN A 1 90 ? -11.948 3.089 -11.305 1.00 91.81 90 GLN A C 1
ATOM 737 O O . GLN A 1 90 ? -11.171 3.934 -10.864 1.00 91.81 90 GLN A O 1
ATOM 742 N N . GLN A 1 91 ? -13.066 2.734 -10.666 1.00 90.06 91 GLN A N 1
ATOM 743 C CA . GLN A 1 91 ? -13.520 3.255 -9.370 1.00 90.06 91 GLN A CA 1
ATOM 744 C C . GLN A 1 91 ? -13.459 2.191 -8.257 1.00 90.06 91 GLN A C 1
ATOM 746 O O . GLN A 1 91 ? -14.112 2.319 -7.225 1.00 90.06 91 GLN A O 1
ATOM 751 N N . ASP A 1 92 ? -12.684 1.121 -8.448 1.00 93.00 92 ASP A N 1
ATOM 752 C CA . ASP A 1 92 ? -12.521 0.077 -7.440 1.00 93.00 92 ASP A CA 1
ATOM 753 C C . ASP A 1 92 ? -11.654 0.591 -6.273 1.00 93.00 92 ASP A C 1
ATOM 755 O O . ASP A 1 92 ? -10.501 0.991 -6.461 1.00 93.00 92 ASP A O 1
ATOM 759 N N . PHE A 1 93 ? -12.218 0.595 -5.059 1.00 93.88 93 PHE A N 1
ATOM 760 C CA . PHE A 1 93 ? -11.566 1.068 -3.825 1.00 93.88 93 PHE A CA 1
ATOM 761 C C . PHE A 1 93 ? -11.163 -0.065 -2.878 1.00 93.88 93 PHE A C 1
ATOM 763 O O . PHE A 1 93 ? -10.885 0.158 -1.698 1.00 93.88 93 PHE A O 1
ATOM 770 N N . LEU A 1 94 ? -11.171 -1.308 -3.347 1.00 96.69 94 LEU A N 1
ATOM 771 C CA . LEU A 1 94 ? -10.893 -2.459 -2.506 1.00 96.69 94 LEU A CA 1
ATOM 772 C C . LEU A 1 94 ? -9.398 -2.570 -2.185 1.00 96.69 94 LEU A C 1
ATOM 774 O O . LEU A 1 94 ? -8.548 -2.715 -3.066 1.00 96.69 94 LEU A O 1
ATOM 778 N N . SER A 1 95 ? -9.072 -2.595 -0.897 1.00 96.81 95 SER A N 1
ATOM 779 C CA . SER A 1 95 ? -7.694 -2.689 -0.424 1.00 96.81 95 SER A CA 1
ATOM 780 C C . SER A 1 95 ? -7.259 -4.148 -0.228 1.00 96.81 95 SER A C 1
ATOM 782 O O . SER A 1 95 ? -7.506 -4.772 0.807 1.00 96.81 95 SER A O 1
ATOM 784 N N . ILE A 1 96 ? -6.538 -4.704 -1.209 1.00 96.62 96 ILE A N 1
ATOM 785 C CA . ILE A 1 96 ? -5.830 -5.991 -1.052 1.00 96.62 96 ILE A CA 1
ATOM 786 C C . ILE A 1 96 ? -4.852 -6.002 0.142 1.00 96.62 96 ILE A C 1
ATOM 788 O O . ILE A 1 96 ? -4.841 -6.998 0.875 1.00 96.62 96 ILE A O 1
ATOM 792 N N . PRO A 1 97 ? -4.050 -4.952 0.417 1.00 97.31 97 PRO A N 1
ATOM 793 C CA . PRO A 1 97 ? -3.208 -4.970 1.609 1.00 97.31 97 PRO A CA 1
ATOM 794 C C . PRO A 1 97 ? -4.037 -5.006 2.902 1.00 97.31 97 PRO A C 1
ATOM 796 O O . PRO A 1 97 ? -3.651 -5.720 3.827 1.00 97.31 97 PRO A O 1
ATOM 799 N N . ALA A 1 98 ? -5.210 -4.356 2.961 1.00 98.19 98 ALA A N 1
ATOM 800 C CA . ALA A 1 98 ? -6.094 -4.444 4.128 1.00 98.19 98 ALA A CA 1
ATOM 801 C C . ALA A 1 98 ? -6.606 -5.870 4.369 1.00 98.19 98 ALA A C 1
ATOM 803 O O . ALA A 1 98 ? -6.567 -6.332 5.510 1.00 98.19 98 ALA A O 1
ATOM 804 N N . ARG A 1 99 ? -6.977 -6.600 3.303 1.00 96.56 99 ARG A N 1
ATOM 805 C CA . ARG A 1 99 ? -7.346 -8.030 3.377 1.00 96.56 99 ARG A CA 1
ATOM 806 C C . ARG A 1 99 ? -6.254 -8.899 3.998 1.00 96.56 99 ARG A C 1
ATOM 808 O O . ARG A 1 99 ? -6.554 -9.961 4.528 1.00 96.56 99 ARG A O 1
ATOM 815 N N . THR A 1 100 ? -4.996 -8.468 3.919 1.00 96.62 100 THR A N 1
ATOM 816 C CA . THR A 1 100 ? -3.852 -9.203 4.472 1.00 96.62 100 THR A CA 1
ATOM 817 C C . THR A 1 100 ? -3.500 -8.738 5.884 1.00 96.62 100 THR A C 1
ATOM 819 O O . THR A 1 100 ? -3.220 -9.559 6.753 1.00 96.62 100 THR A O 1
ATOM 822 N N . LEU A 1 101 ? -3.529 -7.426 6.129 1.00 98.44 101 LEU A N 1
ATOM 823 C CA . LEU A 1 101 ? -3.133 -6.820 7.401 1.00 98.44 101 LEU A CA 1
ATOM 824 C C . LEU A 1 101 ? -4.193 -6.972 8.489 1.00 98.44 101 LEU A C 1
ATOM 826 O O . LEU A 1 101 ? -3.861 -7.346 9.610 1.00 98.44 101 LEU A O 1
ATOM 830 N N . VAL A 1 102 ? -5.458 -6.673 8.184 1.00 98.69 102 VAL A N 1
ATOM 831 C CA . VAL A 1 102 ? -6.527 -6.646 9.192 1.00 98.69 102 VAL A CA 1
ATOM 832 C C . VAL A 1 102 ? -6.713 -8.003 9.883 1.00 98.69 102 VAL A C 1
ATOM 834 O O . VAL A 1 102 ? -6.837 -8.008 11.107 1.00 98.69 102 VAL A O 1
ATOM 837 N N . PRO A 1 103 ? -6.652 -9.159 9.191 1.00 98.50 103 PRO A N 1
ATOM 838 C CA . PRO A 1 103 ? -6.721 -10.455 9.866 1.00 98.50 103 PRO A CA 1
ATOM 839 C C . PRO A 1 103 ? -5.619 -10.698 10.905 1.00 98.50 103 PRO A C 1
ATOM 841 O O . PRO A 1 103 ? -5.844 -11.471 11.833 1.00 98.50 103 PRO A O 1
ATOM 844 N N . LEU A 1 104 ? -4.462 -10.027 10.810 1.00 98.38 104 LEU A N 1
ATOM 845 C CA . LEU A 1 104 ? -3.402 -10.131 11.822 1.00 98.38 104 LEU A CA 1
ATOM 846 C C . LEU A 1 104 ? -3.803 -9.513 13.170 1.00 98.38 104 LEU A C 1
ATOM 848 O O . LEU A 1 104 ? -3.162 -9.792 14.174 1.00 98.38 104 LEU A O 1
ATOM 852 N N . LEU A 1 105 ? -4.855 -8.688 13.205 1.00 98.50 105 LEU A N 1
ATOM 853 C CA . LEU A 1 105 ? -5.412 -8.114 14.432 1.00 98.50 105 LEU A CA 1
ATOM 854 C C . LEU A 1 105 ? -6.357 -9.068 15.173 1.00 98.50 105 LEU A C 1
ATOM 856 O O . LEU A 1 105 ? -6.823 -8.746 16.269 1.00 98.50 105 LEU A O 1
ATOM 860 N N . LYS A 1 106 ? -6.694 -10.216 14.576 1.00 97.25 106 LYS A N 1
ATOM 861 C CA . LYS A 1 106 ? -7.633 -11.165 15.167 1.00 97.25 106 LYS A CA 1
ATOM 862 C C . LYS A 1 106 ? -7.103 -11.658 16.515 1.00 97.25 106 LYS A C 1
ATOM 864 O O . LYS A 1 106 ? -5.936 -12.005 16.636 1.00 97.25 106 LYS A O 1
ATOM 869 N N . GLU A 1 107 ? -7.987 -11.689 17.514 1.00 94.06 107 GLU A N 1
ATOM 870 C CA . GLU A 1 107 ? -7.701 -12.162 18.882 1.00 94.06 107 GLU A CA 1
ATOM 871 C C . GLU A 1 107 ? -6.643 -11.350 19.654 1.00 94.06 107 GLU A C 1
ATOM 873 O O . GLU A 1 107 ? -6.332 -11.687 20.796 1.00 94.06 107 GLU A O 1
ATOM 878 N N . LEU A 1 108 ? -6.150 -10.234 19.102 1.00 97.38 108 LEU A N 1
ATOM 879 C CA . LEU A 1 108 ? -5.214 -9.372 19.814 1.00 97.38 108 LEU A CA 1
ATOM 880 C C . LEU A 1 108 ? -5.941 -8.521 20.872 1.00 97.38 108 LEU A C 1
ATOM 882 O O . LEU A 1 108 ? -6.925 -7.842 20.555 1.00 97.38 108 LEU A O 1
ATOM 886 N N . PRO A 1 109 ? -5.477 -8.522 22.135 1.00 95.06 109 PRO A N 1
ATOM 887 C CA . PRO A 1 109 ? -6.093 -7.733 23.191 1.00 95.06 109 PRO A CA 1
ATOM 888 C C . PRO A 1 109 ? -5.599 -6.279 23.172 1.00 95.06 109 PRO A C 1
ATOM 890 O O . PRO A 1 109 ? -4.458 -5.989 22.825 1.00 95.06 109 PRO A O 1
ATOM 893 N N . SER A 1 110 ? -6.436 -5.360 23.649 1.00 95.31 110 SER A N 1
ATOM 894 C CA . SER A 1 110 ? -6.018 -4.023 24.094 1.00 95.31 110 SER A CA 1
ATOM 895 C C . SER A 1 110 ? -6.805 -3.660 25.349 1.00 95.31 110 SER A C 1
ATOM 897 O O . SER A 1 110 ? -7.954 -4.080 25.505 1.00 95.31 110 SER A O 1
ATOM 899 N N . THR A 1 111 ? -6.199 -2.908 26.264 1.00 93.88 111 THR A N 1
ATOM 900 C CA . THR A 1 111 ? -6.877 -2.371 27.456 1.00 93.88 111 THR A CA 1
ATOM 901 C C . THR A 1 111 ? -7.595 -1.050 27.169 1.00 93.88 111 THR A C 1
ATOM 903 O O . THR A 1 111 ? -8.443 -0.635 27.959 1.00 93.88 111 THR A O 1
ATOM 906 N N . ASP A 1 112 ? -7.310 -0.403 26.034 1.00 94.81 112 ASP A N 1
ATOM 907 C CA . ASP A 1 112 ? -7.955 0.838 25.619 1.00 94.81 112 ASP A CA 1
ATOM 908 C C . ASP A 1 112 ? -9.304 0.565 24.932 1.00 94.81 112 ASP A C 1
ATOM 910 O O . ASP A 1 112 ? -9.398 -0.102 23.899 1.00 94.81 112 ASP A O 1
ATOM 914 N N . ILE A 1 113 ? -10.377 1.127 25.493 1.00 94.75 113 ILE A N 1
ATOM 915 C CA . ILE A 1 113 ? -11.757 0.898 25.033 1.00 94.75 113 ILE A CA 1
ATOM 916 C C . ILE A 1 113 ? -11.956 1.366 23.581 1.00 94.75 113 ILE A C 1
ATOM 918 O O . ILE A 1 113 ? -12.702 0.738 22.822 1.00 94.75 113 ILE A O 1
ATOM 922 N N . ARG A 1 114 ? -11.299 2.458 23.158 1.00 94.06 114 ARG A N 1
ATOM 923 C CA . ARG A 1 114 ? -11.423 2.954 21.774 1.00 94.06 114 ARG A CA 1
ATOM 924 C C . ARG A 1 114 ? -10.749 2.000 20.798 1.00 94.06 114 ARG A C 1
ATOM 926 O O . ARG A 1 114 ? -11.316 1.719 19.746 1.00 94.06 114 ARG A O 1
ATOM 933 N N . THR A 1 115 ? -9.599 1.461 21.175 1.00 96.44 115 THR A N 1
ATOM 934 C CA . THR A 1 115 ? -8.850 0.467 20.407 1.00 96.44 115 THR A CA 1
ATOM 935 C C . THR A 1 115 ? -9.618 -0.840 20.298 1.00 96.44 115 THR A C 1
ATOM 937 O O . THR A 1 115 ? -9.760 -1.359 19.196 1.00 96.44 115 THR A O 1
ATOM 940 N N . GLN A 1 116 ? -10.242 -1.318 21.377 1.00 97.25 116 GLN A N 1
ATOM 941 C CA . GLN A 1 116 ? -11.147 -2.473 21.314 1.00 97.25 116 GLN A CA 1
ATOM 942 C C . GLN A 1 116 ? -12.311 -2.258 20.335 1.00 97.25 116 GLN A C 1
ATOM 944 O O . GLN A 1 116 ? -12.678 -3.170 19.592 1.00 97.25 116 GLN A O 1
ATOM 949 N N . LYS A 1 117 ? -12.905 -1.056 20.315 1.00 96.75 117 LYS A N 1
ATOM 950 C CA . LYS A 1 117 ? -13.960 -0.712 19.351 1.00 96.75 117 LYS A CA 1
ATOM 951 C C . LYS A 1 117 ? -13.416 -0.704 17.919 1.00 96.75 117 LYS A C 1
ATOM 953 O O . LYS A 1 117 ? -14.027 -1.313 17.050 1.00 96.75 117 LYS A O 1
ATOM 958 N N . ALA A 1 118 ? -12.272 -0.065 17.687 1.00 97.38 118 ALA A N 1
ATOM 959 C CA . ALA A 1 118 ? -11.631 -0.003 16.376 1.00 97.38 118 ALA A CA 1
ATOM 960 C C . ALA A 1 118 ? -11.243 -1.392 15.843 1.00 97.38 118 ALA A C 1
ATOM 962 O O . ALA A 1 118 ? -11.476 -1.668 14.672 1.00 97.38 118 ALA A O 1
ATOM 963 N N . LEU A 1 119 ? -10.736 -2.286 16.700 1.00 98.12 119 LEU A N 1
ATOM 964 C CA . LEU A 1 119 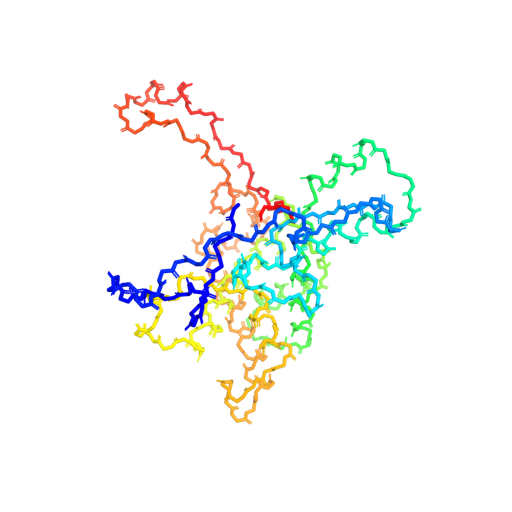? -10.465 -3.684 16.353 1.00 98.12 119 LEU A CA 1
ATOM 965 C C . LEU A 1 119 ? -11.721 -4.373 15.818 1.00 98.12 119 LEU A C 1
ATOM 967 O O . LEU A 1 119 ? -11.681 -4.972 14.748 1.00 98.12 119 LEU A O 1
ATOM 971 N N . LYS A 1 120 ? -12.851 -4.247 16.527 1.00 97.81 120 LYS A N 1
ATOM 972 C CA . LYS A 1 120 ? -14.130 -4.821 16.081 1.00 97.81 120 LYS A CA 1
ATOM 973 C C . LYS A 1 120 ? -14.563 -4.251 14.733 1.00 97.81 120 LYS A C 1
ATOM 975 O O . LYS A 1 120 ? -14.930 -5.025 13.861 1.00 97.81 120 LYS A O 1
ATOM 980 N N . MET A 1 121 ? -14.477 -2.929 14.570 1.00 98.12 121 MET A N 1
ATOM 981 C CA . MET A 1 121 ? -14.839 -2.240 13.328 1.00 98.12 121 MET A CA 1
ATOM 982 C C . MET A 1 121 ? -13.995 -2.725 12.143 1.00 98.12 121 MET A C 1
ATOM 984 O O . MET A 1 121 ? -14.554 -3.128 11.129 1.00 98.12 121 MET A O 1
ATOM 988 N N . LEU A 1 122 ? -12.665 -2.772 12.297 1.00 98.56 122 LEU A N 1
ATOM 989 C CA . LEU A 1 122 ? -11.756 -3.269 11.261 1.00 98.56 122 LEU A CA 1
ATOM 990 C C . LEU A 1 122 ? -12.021 -4.742 10.928 1.00 98.56 122 LEU A C 1
ATOM 992 O O . LEU A 1 122 ? -12.101 -5.094 9.758 1.00 98.56 122 LEU A O 1
ATOM 996 N N . LEU A 1 123 ? -12.194 -5.603 11.934 1.00 98.44 123 LEU A N 1
ATOM 997 C CA . LEU A 1 123 ? -12.436 -7.035 11.720 1.00 98.44 123 LEU A CA 1
ATOM 998 C C . LEU A 1 123 ? -13.795 -7.331 11.058 1.00 98.44 123 LEU A C 1
ATOM 1000 O O . LEU A 1 123 ? -13.952 -8.406 10.486 1.00 98.44 123 LEU A O 1
ATOM 1004 N N . SER A 1 124 ? -14.757 -6.403 11.124 1.00 98.06 124 SER A N 1
ATOM 1005 C CA . SER A 1 124 ? -16.046 -6.487 10.419 1.00 98.06 124 SER A CA 1
ATOM 1006 C C . SER A 1 124 ? -16.092 -5.736 9.084 1.00 98.06 124 SER A C 1
ATOM 1008 O O . SER A 1 124 ? -17.109 -5.790 8.398 1.00 98.06 124 SER A O 1
ATOM 1010 N N . TRP A 1 125 ? -15.037 -4.995 8.743 1.00 98.62 125 TRP A N 1
ATOM 1011 C CA . TRP A 1 125 ? -14.984 -4.149 7.554 1.00 98.62 125 TRP A CA 1
ATOM 1012 C C . TRP A 1 125 ? -14.847 -4.977 6.271 1.00 98.62 125 TRP A C 1
ATOM 1014 O O . TRP A 1 125 ? -14.233 -6.042 6.260 1.00 98.62 125 TRP A O 1
ATOM 1024 N N . ASP A 1 126 ? -15.385 -4.455 5.172 1.00 97.94 126 ASP A N 1
ATOM 1025 C CA . ASP A 1 126 ? -15.337 -5.051 3.832 1.00 97.94 126 ASP A CA 1
ATOM 1026 C C . ASP A 1 126 ? -14.042 -4.743 3.057 1.00 97.94 126 ASP A C 1
ATOM 1028 O O . ASP A 1 126 ? -13.849 -5.231 1.941 1.00 97.94 126 ASP A O 1
ATOM 1032 N N . TYR A 1 127 ? -13.141 -3.963 3.661 1.00 98.06 127 TYR A N 1
ATOM 1033 C CA . TYR A 1 127 ? -11.869 -3.515 3.091 1.00 98.06 127 TYR A CA 1
ATOM 1034 C C . TYR A 1 127 ? -11.997 -2.515 1.934 1.00 98.06 127 TYR A C 1
ATOM 1036 O O . TYR A 1 127 ? -11.025 -2.301 1.204 1.00 98.06 127 TYR A O 1
ATOM 1044 N N . VAL A 1 128 ? -13.167 -1.894 1.759 1.00 97.44 128 VAL A N 1
ATOM 1045 C CA . VAL A 1 128 ? -13.412 -0.901 0.706 1.00 97.44 128 VAL A CA 1
ATOM 1046 C C . VAL A 1 128 ? -13.135 0.509 1.230 1.00 97.44 128 VAL A C 1
ATOM 1048 O O . VAL A 1 128 ? -13.767 0.975 2.180 1.00 97.44 128 VAL A O 1
ATOM 1051 N N . MET A 1 129 ? -12.193 1.210 0.593 1.00 96.50 129 MET A N 1
ATOM 1052 C CA . MET A 1 129 ? -11.713 2.555 0.950 1.00 96.50 129 MET A CA 1
ATOM 1053 C C . MET A 1 129 ? -12.686 3.672 0.532 1.00 96.50 129 MET A C 1
ATOM 1055 O O . MET A 1 129 ? -12.282 4.699 -0.014 1.00 96.50 129 MET A O 1
ATOM 1059 N N . ASN A 1 130 ? -13.982 3.475 0.785 1.00 94.88 130 ASN A N 1
ATOM 1060 C CA . ASN A 1 130 ? -15.021 4.450 0.466 1.00 94.88 130 ASN A CA 1
ATOM 1061 C C . ASN A 1 130 ? -14.800 5.771 1.230 1.00 94.88 130 ASN A C 1
ATOM 1063 O O . ASN A 1 130 ? -14.486 5.727 2.424 1.00 94.88 130 ASN A O 1
ATOM 1067 N N . PRO A 1 131 ? -15.051 6.940 0.608 1.00 94.50 131 PRO A N 1
ATOM 1068 C CA . PRO A 1 131 ? -14.931 8.248 1.258 1.00 94.50 131 PRO A CA 1
ATOM 1069 C C . PRO A 1 131 ? -15.701 8.372 2.579 1.00 94.50 131 PRO A C 1
ATOM 1071 O O . PRO A 1 131 ? -15.212 8.974 3.532 1.00 94.50 131 PRO A O 1
ATOM 1074 N N . ASP A 1 132 ? -16.873 7.756 2.686 1.00 95.50 132 ASP A N 1
ATOM 1075 C CA . ASP A 1 132 ? -17.703 7.859 3.890 1.00 95.50 132 ASP A CA 1
ATOM 1076 C C . ASP A 1 132 ? -17.361 6.814 4.966 1.00 95.50 132 ASP A C 1
ATOM 1078 O O . ASP A 1 132 ? -17.929 6.848 6.059 1.00 95.50 132 ASP A O 1
ATOM 1082 N N . SER A 1 133 ? -16.429 5.890 4.696 1.00 97.62 133 SER A N 1
ATOM 1083 C CA . SER A 1 133 ? -16.099 4.802 5.621 1.00 97.62 133 SER A CA 1
ATOM 1084 C C . SER A 1 133 ? -15.253 5.288 6.800 1.00 97.62 133 SER A C 1
ATOM 1086 O O . SER A 1 133 ? -14.192 5.899 6.634 1.00 97.62 133 SER A O 1
ATOM 1088 N N . VAL A 1 134 ? -15.712 4.959 8.010 1.00 98.12 134 VAL A N 1
ATOM 1089 C CA . VAL A 1 134 ? -14.965 5.193 9.252 1.00 98.12 134 VAL A CA 1
ATOM 1090 C C . VAL A 1 134 ? -13.837 4.177 9.400 1.00 98.12 134 VAL A C 1
ATOM 1092 O O . VAL A 1 134 ? -12.725 4.516 9.803 1.00 98.12 134 VAL A O 1
ATOM 1095 N N . GLU A 1 135 ? -14.110 2.928 9.046 1.00 98.50 135 GLU A N 1
ATOM 1096 C CA . GLU A 1 135 ? -13.166 1.819 9.049 1.00 98.50 135 GLU A CA 1
ATOM 1097 C C . GLU A 1 135 ? -11.977 2.106 8.129 1.00 98.50 135 GLU A C 1
ATOM 1099 O O . GLU A 1 135 ? -10.838 1.922 8.552 1.00 98.50 135 GLU A O 1
ATOM 1104 N N . ALA A 1 136 ? -12.218 2.644 6.928 1.00 98.38 136 ALA A N 1
ATOM 1105 C CA . ALA A 1 136 ? -11.167 3.059 6.002 1.00 98.38 136 ALA A CA 1
ATOM 1106 C C . ALA A 1 136 ? -10.273 4.162 6.595 1.00 98.38 136 ALA A C 1
ATOM 1108 O O . ALA A 1 136 ? -9.047 4.110 6.464 1.00 98.38 136 ALA A O 1
ATOM 1109 N N . ALA A 1 137 ? -10.847 5.133 7.318 1.00 98.31 137 ALA A N 1
ATOM 1110 C CA . ALA A 1 137 ? -10.064 6.157 8.010 1.00 98.31 137 ALA A CA 1
ATOM 1111 C C . ALA A 1 137 ? -9.197 5.567 9.134 1.00 98.31 137 ALA A C 1
ATOM 1113 O O . ALA A 1 137 ? -8.020 5.923 9.264 1.00 98.31 137 ALA A O 1
ATOM 1114 N N . ILE A 1 138 ? -9.762 4.643 9.922 1.00 98.62 138 ILE A N 1
ATOM 1115 C CA . ILE A 1 138 ? -9.039 3.900 10.963 1.00 98.62 138 ILE A CA 1
ATOM 1116 C C . ILE A 1 138 ? -7.900 3.095 10.336 1.00 98.62 138 ILE A C 1
ATOM 1118 O O . ILE A 1 138 ? -6.759 3.229 10.779 1.00 98.62 138 ILE A O 1
ATOM 1122 N N . TYR A 1 139 ? -8.187 2.319 9.289 1.00 98.75 139 TYR A N 1
ATOM 1123 C CA . TYR A 1 139 ? -7.211 1.501 8.578 1.00 98.75 139 TYR A CA 1
ATOM 1124 C C . TYR A 1 139 ? -6.072 2.352 8.020 1.00 98.75 139 TYR A C 1
ATOM 1126 O O . TYR A 1 139 ? -4.916 2.058 8.301 1.00 98.75 139 TYR A O 1
ATOM 1134 N N . MET A 1 140 ? -6.368 3.445 7.311 1.00 98.12 140 MET A N 1
ATOM 1135 C CA . MET A 1 140 ? -5.335 4.318 6.745 1.00 98.12 140 MET A CA 1
ATOM 1136 C C . MET A 1 140 ? -4.463 4.965 7.828 1.00 98.12 140 MET A C 1
ATOM 1138 O O . MET A 1 140 ? -3.248 5.096 7.672 1.00 98.12 140 MET A O 1
ATOM 1142 N N . SER A 1 141 ? -5.056 5.391 8.948 1.00 98.38 141 SER A N 1
ATOM 1143 C CA . SER A 1 141 ? -4.269 5.945 10.056 1.00 98.38 141 SER A CA 1
ATOM 1144 C C . SER A 1 141 ? -3.369 4.885 10.694 1.00 98.38 141 SER A C 1
ATOM 1146 O O . SER A 1 141 ? -2.198 5.146 10.987 1.00 98.38 141 SER A O 1
ATOM 1148 N N . TRP A 1 142 ? -3.910 3.682 10.881 1.00 98.75 142 TRP A N 1
ATOM 1149 C CA . TRP A 1 142 ? -3.198 2.543 11.440 1.00 98.75 142 TRP A CA 1
ATOM 1150 C C . TRP A 1 142 ? -2.069 2.059 10.529 1.00 98.75 142 TRP A C 1
ATOM 1152 O O . TRP A 1 142 ? -0.942 1.963 11.001 1.00 98.75 142 TRP A O 1
ATOM 1162 N N . GLU A 1 143 ? -2.326 1.818 9.242 1.00 98.44 143 GLU A N 1
ATOM 1163 C CA . GLU A 1 143 ? -1.339 1.354 8.261 1.00 98.44 143 GLU A CA 1
ATOM 1164 C C . GLU A 1 143 ? -0.160 2.324 8.182 1.00 98.44 143 GLU A C 1
ATOM 1166 O O . GLU A 1 143 ? 0.983 1.907 8.356 1.00 98.44 143 GLU A O 1
ATOM 1171 N N . ARG A 1 144 ? -0.413 3.634 8.065 1.00 96.44 144 ARG A N 1
ATOM 1172 C CA . ARG A 1 144 ? 0.659 4.644 8.037 1.00 96.44 144 ARG A CA 1
ATOM 1173 C C . ARG A 1 144 ? 1.520 4.613 9.294 1.00 96.44 144 ARG A C 1
ATOM 1175 O O . ARG A 1 144 ? 2.738 4.821 9.233 1.00 96.44 144 ARG A O 1
ATOM 1182 N N . ARG A 1 145 ? 0.896 4.395 10.455 1.00 98.00 145 ARG A N 1
ATOM 1183 C CA . ARG A 1 145 ? 1.605 4.319 11.734 1.00 98.00 145 ARG A CA 1
ATOM 1184 C C . ARG A 1 145 ? 2.377 3.012 11.875 1.00 98.00 145 ARG A C 1
ATOM 1186 O O . ARG A 1 145 ? 3.536 3.051 12.279 1.00 98.00 145 ARG A O 1
ATOM 1193 N N . LEU A 1 146 ? 1.771 1.902 11.475 1.00 98.44 146 LEU A N 1
ATOM 1194 C CA . LEU A 1 146 ? 2.375 0.578 11.434 1.00 98.44 146 LEU A CA 1
ATOM 1195 C C . LEU A 1 146 ? 3.586 0.562 10.505 1.00 98.44 146 LEU A C 1
ATOM 1197 O O . LEU A 1 146 ? 4.658 0.140 10.919 1.00 98.44 146 LEU A O 1
ATOM 1201 N N . SER A 1 147 ? 3.454 1.123 9.306 1.00 96.19 147 SER A N 1
ATOM 1202 C CA . SER A 1 147 ? 4.544 1.305 8.351 1.00 96.19 147 SER A CA 1
ATOM 1203 C C . SER A 1 147 ? 5.693 2.085 8.961 1.00 96.19 147 SER A C 1
ATOM 1205 O O . SER A 1 147 ? 6.840 1.639 8.917 1.00 96.19 147 SER A O 1
ATOM 1207 N N . ARG A 1 148 ? 5.418 3.207 9.636 1.00 94.50 148 ARG A N 1
ATOM 1208 C CA . ARG A 1 148 ? 6.473 3.924 10.358 1.00 94.50 148 ARG A CA 1
ATOM 1209 C C . ARG A 1 148 ? 7.163 3.036 11.392 1.00 94.50 148 ARG A C 1
ATOM 1211 O O . ARG A 1 148 ? 8.383 2.942 11.362 1.00 94.50 148 ARG A O 1
ATOM 1218 N N . ASN A 1 149 ? 6.389 2.376 12.244 1.00 96.44 149 ASN A N 1
ATOM 1219 C CA . ASN A 1 149 ? 6.907 1.580 13.349 1.00 96.44 149 ASN A CA 1
ATOM 1220 C C . ASN A 1 149 ? 7.701 0.349 12.876 1.00 96.44 149 ASN A C 1
ATOM 1222 O O . ASN A 1 149 ? 8.740 0.055 13.456 1.00 96.44 149 ASN A O 1
ATOM 1226 N N . VAL A 1 150 ? 7.270 -0.334 11.809 1.00 96.44 150 VAL A N 1
ATOM 1227 C CA . VAL A 1 150 ? 8.017 -1.446 11.198 1.00 96.44 150 VAL A CA 1
ATOM 1228 C C . VAL A 1 150 ? 9.319 -0.931 10.600 1.00 96.44 150 VAL A C 1
ATOM 1230 O O . VAL A 1 150 ? 10.389 -1.434 10.923 1.00 96.44 150 VAL A O 1
ATOM 1233 N N . TRP A 1 151 ? 9.272 0.105 9.763 1.00 94.44 151 TRP A N 1
ATOM 1234 C CA . TRP A 1 151 ? 10.485 0.604 9.114 1.00 94.44 151 TRP A CA 1
ATOM 1235 C C . TRP A 1 151 ? 11.483 1.226 10.094 1.00 94.44 151 TRP A C 1
ATOM 1237 O O . TRP A 1 151 ? 12.676 1.219 9.810 1.00 94.44 151 TRP A O 1
ATOM 1247 N N . ASP A 1 152 ? 11.034 1.694 11.257 1.00 92.81 152 ASP A N 1
ATOM 1248 C CA . ASP A 1 152 ? 11.926 2.145 12.324 1.00 92.81 152 ASP A CA 1
ATOM 1249 C C . ASP A 1 152 ? 12.717 0.988 12.973 1.00 92.81 152 ASP A C 1
ATOM 1251 O O . ASP A 1 152 ? 13.797 1.252 13.501 1.00 92.81 152 ASP A O 1
ATOM 1255 N N . LEU A 1 153 ? 12.241 -0.267 12.885 1.00 93.44 153 LEU A N 1
ATOM 1256 C CA . LEU A 1 153 ? 12.975 -1.475 13.306 1.00 93.44 153 LEU A CA 1
ATOM 1257 C C . LEU A 1 153 ? 14.024 -1.914 12.275 1.00 93.44 153 LEU A C 1
ATOM 1259 O O . LEU A 1 153 ? 15.103 -2.377 12.637 1.00 93.44 153 LEU A O 1
ATOM 1263 N N . TYR A 1 154 ? 13.704 -1.787 10.985 1.00 92.38 154 TYR A N 1
ATOM 1264 C CA . TYR A 1 154 ? 14.552 -2.294 9.898 1.00 92.38 154 TYR A CA 1
ATOM 1265 C C . TYR A 1 154 ? 15.541 -1.262 9.351 1.00 92.38 154 TYR A C 1
ATOM 1267 O O . TYR A 1 154 ? 16.545 -1.645 8.753 1.00 92.38 154 TYR A O 1
ATOM 1275 N N . ILE A 1 155 ? 15.269 0.035 9.516 1.00 91.50 155 ILE A N 1
ATOM 1276 C CA . ILE A 1 155 ? 16.092 1.112 8.961 1.00 91.50 155 ILE A CA 1
ATOM 1277 C C . ILE A 1 155 ? 16.685 1.944 10.106 1.00 91.50 155 ILE A C 1
ATOM 1279 O O . ILE A 1 155 ? 15.944 2.705 10.751 1.00 91.50 155 ILE A O 1
ATOM 1283 N N . PRO A 1 156 ? 18.017 1.864 10.317 1.00 89.00 156 PRO A N 1
ATOM 1284 C CA . PRO A 1 156 ? 18.738 2.742 11.234 1.00 89.00 156 PRO A CA 1
ATOM 1285 C C . PRO A 1 156 ? 18.461 4.212 10.929 1.00 89.00 156 PRO A C 1
ATOM 1287 O O . PRO A 1 156 ? 18.269 4.585 9.767 1.00 89.00 156 PRO A O 1
ATOM 1290 N N . GLU A 1 157 ? 18.434 5.055 11.957 1.00 88.06 157 GLU A N 1
ATOM 1291 C CA . GLU A 1 157 ? 18.035 6.459 11.830 1.00 88.06 157 GLU A CA 1
ATOM 1292 C C . GLU A 1 157 ? 18.857 7.210 10.771 1.00 88.06 157 GLU A C 1
ATOM 1294 O O . GLU A 1 157 ? 18.302 7.953 9.955 1.00 88.06 157 GLU A O 1
ATOM 1299 N N . GLU A 1 158 ? 20.155 6.925 10.709 1.00 89.25 158 GLU A N 1
ATOM 1300 C CA . GLU A 1 158 ? 21.123 7.517 9.788 1.00 89.25 158 GLU A CA 1
ATOM 1301 C C . GLU A 1 158 ? 20.813 7.174 8.322 1.00 89.25 158 GLU A C 1
ATOM 1303 O O . GLU A 1 158 ? 21.073 7.972 7.419 1.00 89.25 158 GLU A O 1
ATOM 1308 N N . ALA A 1 159 ? 20.205 6.010 8.075 1.00 87.94 159 ALA A N 1
ATOM 1309 C CA . ALA A 1 159 ? 19.874 5.519 6.740 1.00 87.94 159 ALA A CA 1
ATOM 1310 C C . ALA A 1 159 ? 18.491 5.987 6.249 1.00 87.94 159 ALA A C 1
ATOM 1312 O O . ALA A 1 159 ? 18.206 5.949 5.050 1.00 87.94 159 ALA A O 1
ATOM 1313 N N . ARG A 1 160 ? 17.614 6.495 7.125 1.00 83.88 160 ARG A N 1
ATOM 1314 C CA . ARG A 1 160 ? 16.224 6.841 6.754 1.00 83.88 160 ARG A CA 1
ATOM 1315 C C . ARG A 1 160 ? 16.120 7.905 5.660 1.00 83.88 160 ARG A C 1
ATOM 1317 O O . ARG A 1 160 ? 15.147 7.906 4.913 1.00 83.88 160 ARG A O 1
ATOM 1324 N N . ARG A 1 161 ? 17.113 8.796 5.537 1.00 82.50 161 ARG A N 1
ATOM 1325 C CA . ARG A 1 161 ? 17.141 9.847 4.500 1.00 82.50 161 ARG A CA 1
ATOM 1326 C C . ARG A 1 161 ? 17.441 9.311 3.100 1.00 82.50 161 ARG A C 1
ATOM 1328 O O . ARG A 1 161 ? 17.002 9.914 2.127 1.00 82.50 161 ARG A O 1
ATOM 1335 N N . VAL A 1 162 ? 18.174 8.201 3.000 1.00 81.50 162 VAL A N 1
ATOM 1336 C CA . VAL A 1 162 ? 18.573 7.599 1.715 1.00 81.50 162 VAL A CA 1
ATOM 1337 C C . VAL A 1 162 ? 17.622 6.490 1.254 1.00 81.50 162 VAL A C 1
ATOM 1339 O O . VAL A 1 162 ? 17.674 6.090 0.095 1.00 81.50 162 VAL A O 1
ATOM 1342 N N . PHE A 1 163 ? 16.695 6.061 2.118 1.00 77.62 163 PHE A N 1
ATOM 1343 C CA . PHE A 1 163 ? 15.608 5.129 1.799 1.00 77.62 163 PHE A CA 1
ATOM 1344 C C . PHE A 1 163 ? 14.237 5.831 1.833 1.00 77.62 163 PHE A C 1
ATOM 1346 O O . PHE A 1 163 ? 13.437 5.595 2.741 1.00 77.62 163 PHE A O 1
ATOM 1353 N N . PRO A 1 164 ? 13.922 6.703 0.852 1.00 65.06 164 PRO A N 1
ATOM 1354 C CA . PRO A 1 164 ? 12.650 7.426 0.840 1.00 65.06 164 PRO A CA 1
ATOM 1355 C C . PRO A 1 164 ? 11.452 6.513 0.548 1.00 65.06 164 PRO A C 1
ATOM 1357 O O . PRO A 1 164 ? 10.323 6.852 0.898 1.00 65.06 164 PRO A O 1
ATOM 1360 N N . ARG A 1 165 ? 11.676 5.362 -0.101 1.00 71.81 165 ARG A N 1
ATOM 1361 C CA . ARG A 1 165 ? 10.620 4.414 -0.468 1.00 71.81 165 ARG A CA 1
ATOM 1362 C C . ARG A 1 165 ? 10.535 3.278 0.542 1.00 71.81 165 ARG A C 1
ATOM 1364 O O . ARG A 1 165 ? 11.518 2.595 0.808 1.00 71.81 165 ARG A O 1
ATOM 1371 N N . ARG A 1 166 ? 9.328 3.069 1.052 1.00 87.50 166 ARG A N 1
ATOM 1372 C CA . ARG A 1 166 ? 8.956 2.042 2.025 1.00 87.50 166 ARG A CA 1
ATOM 1373 C C . ARG A 1 166 ? 7.909 1.152 1.365 1.00 87.50 166 ARG A C 1
ATOM 1375 O O . ARG A 1 166 ? 6.786 1.598 1.174 1.00 87.50 166 ARG A O 1
ATOM 1382 N N . SER A 1 167 ? 8.301 -0.049 0.942 1.00 91.75 167 SER A N 1
ATOM 1383 C CA . SER A 1 167 ? 7.388 -0.972 0.247 1.00 91.75 167 SER A CA 1
ATOM 1384 C C . SER A 1 167 ? 6.355 -1.531 1.223 1.00 91.75 167 SER A C 1
ATOM 1386 O O . SER A 1 167 ? 6.707 -2.117 2.250 1.00 91.75 167 SER A O 1
ATOM 1388 N N . LEU A 1 168 ? 5.077 -1.386 0.884 1.00 94.31 168 LEU A N 1
ATOM 1389 C CA . LEU A 1 168 ? 3.986 -1.959 1.662 1.00 94.31 168 LEU A CA 1
ATOM 1390 C C . LEU A 1 168 ? 4.011 -3.490 1.574 1.00 94.31 168 LEU A C 1
ATOM 1392 O O . LEU A 1 168 ? 3.734 -4.171 2.559 1.00 94.31 168 LEU A O 1
ATOM 1396 N N . LYS A 1 169 ? 4.414 -4.053 0.427 1.00 94.75 169 LYS A N 1
ATOM 1397 C CA . LYS A 1 169 ? 4.590 -5.502 0.264 1.00 94.75 169 LYS A CA 1
ATOM 1398 C C . LYS A 1 169 ? 5.660 -6.072 1.184 1.00 94.75 169 LYS A C 1
ATOM 1400 O O . LYS A 1 169 ? 5.377 -7.023 1.903 1.00 94.75 169 LYS A O 1
ATOM 1405 N N . LYS A 1 170 ? 6.849 -5.465 1.225 1.00 94.69 170 LYS A N 1
ATOM 1406 C CA . LYS A 1 170 ? 7.925 -5.885 2.140 1.00 94.69 170 LYS A CA 1
ATOM 1407 C C . LYS A 1 170 ? 7.499 -5.791 3.604 1.00 94.69 170 LYS A C 1
ATOM 1409 O O . LYS A 1 170 ? 7.769 -6.709 4.367 1.00 94.69 170 LYS A O 1
ATOM 1414 N N . MET A 1 171 ? 6.815 -4.710 3.984 1.00 96.75 171 MET A N 1
ATOM 1415 C CA . MET A 1 171 ? 6.274 -4.564 5.337 1.00 96.75 171 MET A CA 1
ATOM 1416 C C . MET A 1 171 ? 5.303 -5.700 5.679 1.00 96.75 171 MET A C 1
ATOM 1418 O O . MET A 1 171 ? 5.417 -6.295 6.745 1.00 96.75 171 MET A O 1
ATOM 1422 N N . ILE A 1 172 ? 4.366 -6.012 4.779 1.00 97.75 172 ILE A N 1
ATOM 1423 C CA . ILE A 1 172 ? 3.414 -7.114 4.965 1.00 97.75 172 ILE A CA 1
ATOM 1424 C C . ILE A 1 172 ? 4.140 -8.457 5.080 1.00 97.75 172 ILE A C 1
ATOM 1426 O O . ILE A 1 172 ? 3.816 -9.222 5.981 1.00 97.75 172 ILE A O 1
ATOM 1430 N N . ASP A 1 173 ? 5.159 -8.711 4.256 1.00 97.31 173 ASP A N 1
ATOM 1431 C CA . ASP A 1 173 ? 5.958 -9.940 4.331 1.00 97.31 173 ASP A CA 1
ATOM 1432 C C . ASP A 1 173 ? 6.632 -10.093 5.704 1.00 97.31 173 ASP A C 1
ATOM 1434 O O . ASP A 1 173 ? 6.531 -11.151 6.325 1.00 97.31 173 ASP A O 1
ATOM 1438 N N . PHE A 1 174 ? 7.241 -9.020 6.226 1.00 97.56 174 PHE A N 1
ATOM 1439 C CA . PHE A 1 174 ? 7.824 -9.010 7.573 1.00 97.56 174 PHE A CA 1
ATOM 1440 C C . PHE A 1 174 ? 6.780 -9.208 8.675 1.00 97.56 174 PHE A C 1
ATOM 1442 O O . PHE A 1 174 ? 7.073 -9.803 9.703 1.00 97.56 174 PHE A O 1
ATOM 1449 N N . LEU A 1 175 ? 5.551 -8.727 8.491 1.00 98.06 175 LEU A N 1
ATOM 1450 C CA . LEU A 1 175 ? 4.484 -8.916 9.474 1.00 98.06 175 LEU A CA 1
ATOM 1451 C C . LEU A 1 175 ? 3.868 -10.319 9.412 1.00 98.06 175 LEU A C 1
ATOM 1453 O O . LEU A 1 175 ? 3.422 -10.822 10.444 1.00 98.06 175 LEU A O 1
ATOM 1457 N N . GLN A 1 176 ? 3.820 -10.950 8.235 1.00 97.62 176 GLN A N 1
ATOM 1458 C CA . GLN A 1 176 ? 3.330 -12.321 8.058 1.00 97.62 176 GLN A CA 1
ATOM 1459 C C . GLN A 1 176 ? 4.350 -13.360 8.532 1.00 97.62 176 GLN A C 1
ATOM 1461 O O . GLN A 1 176 ? 3.960 -14.383 9.094 1.00 97.62 176 GLN A O 1
ATOM 1466 N N . ALA A 1 177 ? 5.638 -13.079 8.340 1.00 97.44 177 ALA A N 1
ATOM 1467 C CA . ALA A 1 177 ? 6.750 -13.912 8.772 1.00 97.44 177 ALA A CA 1
ATOM 1468 C C . ALA A 1 177 ? 7.769 -13.062 9.560 1.00 97.44 177 ALA A C 1
ATOM 1470 O O . ALA A 1 177 ? 8.822 -12.717 9.018 1.00 97.44 177 ALA A O 1
ATOM 1471 N N . PRO A 1 178 ? 7.462 -12.695 10.823 1.00 97.31 178 PRO A N 1
ATOM 1472 C CA . PRO A 1 178 ? 8.343 -11.855 11.626 1.00 97.31 178 PRO A CA 1
ATOM 1473 C C . PRO A 1 178 ? 9.660 -12.573 11.921 1.00 97.31 178 PRO A C 1
ATOM 1475 O O . PRO A 1 178 ? 9.679 -13.701 12.414 1.00 97.31 178 PRO A O 1
ATOM 1478 N N . ASP A 1 179 ? 10.763 -11.900 11.606 1.00 95.81 179 ASP A N 1
ATOM 1479 C CA . ASP A 1 179 ? 12.123 -12.404 11.778 1.00 95.81 179 ASP A CA 1
ATOM 1480 C C . ASP A 1 179 ? 12.760 -11.908 13.090 1.00 95.81 179 ASP A C 1
ATOM 1482 O O . ASP A 1 179 ? 12.123 -11.274 13.936 1.00 95.81 179 ASP A O 1
ATOM 1486 N N . SER A 1 180 ? 14.050 -12.191 13.275 1.00 95.69 180 SER A N 1
ATOM 1487 C CA . SER A 1 180 ? 14.795 -11.814 14.479 1.00 95.69 180 SER A CA 1
ATOM 1488 C C . SER A 1 180 ? 14.885 -10.303 14.724 1.00 95.69 180 SER A C 1
ATOM 1490 O O . SER A 1 180 ? 15.230 -9.912 15.839 1.00 95.69 180 SER A O 1
ATOM 1492 N N . GLN A 1 181 ? 14.568 -9.444 13.745 1.00 95.12 181 GLN A N 1
ATOM 1493 C CA . GLN A 1 181 ? 14.546 -7.989 13.954 1.00 95.12 181 GLN A CA 1
ATOM 1494 C C . GLN A 1 181 ? 13.413 -7.557 14.890 1.00 95.12 181 GLN A C 1
ATOM 1496 O O . GLN A 1 181 ? 13.514 -6.518 15.539 1.00 95.12 181 GLN A O 1
ATOM 1501 N N . PHE A 1 182 ? 12.364 -8.373 15.029 1.00 96.75 182 PHE A N 1
ATOM 1502 C CA . PHE A 1 182 ? 11.331 -8.183 16.049 1.00 96.75 182 PHE A CA 1
ATOM 1503 C C . PHE A 1 182 ? 11.796 -8.598 17.460 1.00 96.75 182 PHE A C 1
ATOM 1505 O O . PHE A 1 182 ? 11.096 -8.340 18.439 1.00 96.75 182 PHE A O 1
ATOM 1512 N N . GLY A 1 183 ? 12.976 -9.214 17.593 1.00 95.25 183 GLY A N 1
ATOM 1513 C CA . GLY A 1 183 ? 13.560 -9.652 18.860 1.00 95.25 183 GLY A CA 1
ATOM 1514 C C . GLY A 1 183 ? 13.432 -11.162 19.112 1.00 95.25 183 GLY A C 1
ATOM 1515 O O . GLY A 1 183 ? 13.174 -11.930 18.187 1.00 95.25 183 GLY A O 1
ATOM 1516 N N . PRO A 1 184 ? 13.624 -11.625 20.364 1.00 96.38 184 PRO A N 1
ATOM 1517 C CA . PRO A 1 184 ? 13.719 -13.055 20.687 1.00 96.38 184 PRO A CA 1
ATOM 1518 C C . PRO A 1 184 ? 12.394 -13.818 20.551 1.00 96.38 184 PRO A C 1
ATOM 1520 O O . PRO A 1 184 ? 12.413 -15.032 20.378 1.00 96.38 184 PRO A O 1
ATOM 1523 N N . ASN A 1 185 ? 11.255 -13.117 20.603 1.00 97.50 185 ASN A N 1
ATOM 1524 C CA . ASN A 1 185 ? 9.917 -13.679 20.397 1.00 97.50 185 ASN A CA 1
ATOM 1525 C C . ASN A 1 185 ? 9.197 -12.919 19.263 1.00 97.50 185 ASN A C 1
ATOM 1527 O O . ASN A 1 185 ? 8.314 -12.102 19.554 1.00 97.50 185 ASN A O 1
ATOM 1531 N N . PRO A 1 186 ? 9.569 -13.146 17.985 1.00 97.69 186 PRO A N 1
ATOM 1532 C CA . PRO A 1 186 ? 9.123 -12.316 16.867 1.00 97.69 186 PRO A CA 1
ATOM 1533 C C . PRO A 1 186 ? 7.605 -12.178 16.742 1.00 97.69 186 PRO A C 1
ATOM 1535 O O . PRO A 1 186 ? 7.106 -11.066 16.597 1.00 97.69 186 PRO A O 1
ATOM 1538 N N . SER A 1 187 ? 6.853 -13.276 16.871 1.00 97.44 187 SER A N 1
ATOM 1539 C CA . SER A 1 187 ? 5.388 -13.257 16.746 1.00 97.44 187 SER A CA 1
ATOM 1540 C C . SER A 1 187 ? 4.720 -12.388 17.811 1.00 97.44 187 SER A C 1
ATOM 1542 O O . SER A 1 187 ? 3.919 -11.519 17.482 1.00 97.44 187 SER A O 1
ATOM 1544 N N . SER A 1 188 ? 5.097 -12.552 19.082 1.00 97.50 188 SER A N 1
ATOM 1545 C CA . SER A 1 188 ? 4.531 -11.751 20.175 1.00 97.50 188 SER A CA 1
ATOM 1546 C C . SER A 1 188 ? 4.916 -10.274 20.066 1.00 97.50 188 SER A C 1
ATOM 1548 O O . SER A 1 188 ? 4.103 -9.398 20.358 1.00 97.50 188 SER A O 1
ATOM 1550 N N . ALA A 1 189 ? 6.140 -9.977 19.621 1.00 98.06 189 ALA A N 1
ATOM 1551 C CA . ALA A 1 189 ? 6.580 -8.605 19.382 1.00 98.06 189 ALA A CA 1
ATOM 1552 C C . ALA A 1 189 ? 5.852 -7.961 18.189 1.00 98.06 189 ALA A C 1
ATOM 1554 O O . ALA A 1 189 ? 5.467 -6.794 18.267 1.00 98.06 189 ALA A O 1
ATOM 1555 N N . ARG A 1 190 ? 5.601 -8.723 17.117 1.00 98.31 190 ARG A N 1
ATOM 1556 C CA . ARG A 1 190 ? 4.771 -8.320 15.974 1.00 98.31 190 ARG A CA 1
ATOM 1557 C C . ARG A 1 190 ? 3.357 -7.978 16.433 1.00 98.31 190 ARG A C 1
ATOM 1559 O O . ARG A 1 190 ? 2.871 -6.898 16.111 1.00 98.31 190 ARG A O 1
ATOM 1566 N N . ASP A 1 191 ? 2.730 -8.838 17.231 1.00 98.50 191 ASP A N 1
ATOM 1567 C CA . ASP A 1 191 ? 1.378 -8.618 17.765 1.00 98.50 191 ASP A CA 1
ATOM 1568 C C . ASP A 1 191 ? 1.304 -7.346 18.628 1.00 98.50 191 ASP A C 1
ATOM 1570 O O . ASP A 1 191 ? 0.425 -6.500 18.440 1.00 98.50 191 ASP A O 1
ATOM 1574 N N . ALA A 1 192 ? 2.285 -7.146 19.514 1.00 98.12 192 ALA A N 1
ATOM 1575 C CA . ALA A 1 192 ? 2.393 -5.928 20.313 1.00 98.12 192 ALA A CA 1
ATOM 1576 C C . ALA A 1 192 ? 2.588 -4.672 19.442 1.00 98.12 192 ALA A C 1
ATOM 1578 O O . ALA A 1 192 ? 2.001 -3.624 19.719 1.00 98.12 192 ALA A O 1
ATOM 1579 N N . LEU A 1 193 ? 3.379 -4.766 18.365 1.00 98.44 193 LEU A N 1
ATOM 1580 C CA . LEU A 1 193 ? 3.595 -3.666 17.424 1.00 98.44 193 LEU A CA 1
ATOM 1581 C C . LEU A 1 193 ? 2.315 -3.307 16.660 1.00 98.44 193 LEU A C 1
ATOM 1583 O O . LEU A 1 193 ? 2.054 -2.119 16.451 1.00 98.44 193 LEU A O 1
ATOM 1587 N N . LEU A 1 194 ? 1.510 -4.301 16.265 1.00 98.75 194 LEU A N 1
ATOM 1588 C CA . LEU A 1 194 ? 0.226 -4.087 15.591 1.00 98.75 194 LEU A CA 1
ATOM 1589 C C . LEU A 1 194 ? -0.733 -3.283 16.479 1.00 98.75 194 LEU A C 1
ATOM 1591 O O . LEU A 1 194 ? -1.260 -2.264 16.021 1.00 98.75 194 LEU A O 1
ATOM 1595 N N . ILE A 1 195 ? -0.897 -3.690 17.745 1.00 98.62 195 ILE A N 1
ATOM 1596 C CA . ILE A 1 195 ? -1.766 -3.006 18.716 1.00 98.62 195 ILE A CA 1
ATOM 1597 C C . ILE A 1 195 ? -1.248 -1.609 19.049 1.00 98.62 195 ILE A C 1
ATOM 1599 O O . ILE A 1 195 ? -2.003 -0.644 18.936 1.00 98.62 195 ILE A O 1
ATOM 1603 N N . LYS A 1 196 ? 0.048 -1.468 19.353 1.00 98.50 196 LYS A N 1
ATOM 1604 C CA . LYS A 1 196 ? 0.666 -0.157 19.602 1.00 98.50 196 LYS A CA 1
ATOM 1605 C C . LYS A 1 196 ? 0.422 0.802 18.436 1.00 98.50 196 LYS A C 1
ATOM 1607 O O . LYS A 1 196 ? 0.056 1.958 18.633 1.00 98.50 196 LYS A O 1
ATOM 1612 N N . SER A 1 197 ? 0.614 0.326 17.207 1.00 98.75 197 SER A N 1
ATOM 1613 C CA . SER A 1 197 ? 0.421 1.150 16.011 1.00 98.75 197 SER A CA 1
ATOM 1614 C C . SER A 1 197 ? -1.041 1.558 15.827 1.00 98.75 197 SER A C 1
ATOM 1616 O O . SER A 1 197 ? -1.307 2.661 15.349 1.00 98.75 197 SER A O 1
ATOM 1618 N N . LEU A 1 198 ? -1.990 0.694 16.209 1.00 98.75 198 LEU A N 1
ATOM 1619 C CA . LEU A 1 198 ? -3.422 0.987 16.150 1.00 98.75 198 LEU A CA 1
ATOM 1620 C C . LEU A 1 198 ? -3.809 2.051 17.180 1.00 98.75 198 LEU A C 1
ATOM 1622 O O . LEU A 1 198 ? -4.444 3.038 16.814 1.00 98.75 198 LEU A O 1
ATOM 1626 N N . GLU A 1 199 ? -3.361 1.913 18.427 1.00 98.62 199 GLU A N 1
ATOM 1627 C CA . GLU A 1 199 ? -3.564 2.906 19.494 1.00 98.62 199 GLU A CA 1
ATOM 1628 C C . GLU A 1 199 ? -3.029 4.286 19.085 1.00 98.62 199 GLU A C 1
ATOM 1630 O O . GLU A 1 199 ? -3.698 5.316 19.216 1.00 98.62 199 GLU A O 1
ATOM 1635 N N . GLU A 1 200 ? -1.828 4.316 18.511 1.00 98.62 200 GLU A N 1
ATOM 1636 C CA . GLU A 1 200 ? -1.211 5.542 18.019 1.00 98.62 200 GLU A CA 1
ATOM 1637 C C . GLU A 1 200 ? -1.946 6.126 16.799 1.00 98.62 200 GLU A C 1
ATOM 1639 O O . GLU A 1 200 ? -2.113 7.347 16.711 1.00 98.62 200 GLU A O 1
ATOM 1644 N N . GLY A 1 201 ? -2.417 5.279 15.879 1.00 98.38 201 GLY A N 1
ATOM 1645 C CA . GLY A 1 201 ? -3.228 5.687 14.730 1.00 98.38 201 GLY A CA 1
ATOM 1646 C C . GLY A 1 201 ? -4.572 6.289 15.153 1.00 98.38 201 GLY A C 1
ATOM 1647 O O . GLY A 1 201 ? -4.969 7.341 14.644 1.00 98.38 201 GLY A O 1
ATOM 1648 N N . ILE A 1 202 ? -5.235 5.693 16.145 1.00 98.31 202 ILE A N 1
ATOM 1649 C CA . ILE A 1 202 ? -6.471 6.204 16.755 1.00 98.31 202 ILE A CA 1
ATOM 1650 C C . ILE A 1 202 ? -6.206 7.538 17.451 1.00 98.31 202 ILE A C 1
ATOM 1652 O O . ILE A 1 202 ? -6.954 8.494 17.251 1.00 98.31 202 ILE A O 1
ATOM 1656 N N . SER A 1 203 ? -5.117 7.651 18.218 1.00 98.06 203 SER A N 1
ATOM 1657 C CA . SER A 1 203 ? -4.711 8.919 18.837 1.00 98.06 203 SER A CA 1
ATOM 1658 C C . SER A 1 203 ? -4.498 10.018 17.788 1.00 98.06 203 SER A C 1
ATOM 1660 O O . SER A 1 203 ? -4.926 11.160 17.979 1.00 98.06 203 SER A O 1
ATOM 1662 N N . GLY A 1 204 ? -3.890 9.674 16.649 1.00 97.94 204 GLY A N 1
ATOM 1663 C CA . GLY A 1 204 ? -3.738 10.567 15.502 1.00 97.94 204 GLY A CA 1
ATOM 1664 C C . GLY A 1 204 ? -5.076 11.042 14.931 1.00 97.94 204 GLY A C 1
ATOM 1665 O O . GLY A 1 204 ? -5.246 12.241 14.700 1.00 97.94 204 GLY A O 1
ATOM 1666 N N . LEU A 1 205 ? -6.045 10.137 14.765 1.00 97.94 205 LEU A N 1
ATOM 1667 C CA . LEU A 1 205 ? -7.394 10.486 14.306 1.00 97.94 205 LEU A CA 1
ATOM 1668 C C . LEU A 1 205 ? -8.132 11.367 15.308 1.00 97.94 205 LEU A C 1
ATOM 1670 O O . LEU A 1 205 ? -8.691 12.380 14.904 1.00 97.94 205 LEU A O 1
ATOM 1674 N N . VAL A 1 206 ? -8.059 11.070 16.609 1.00 97.94 206 VAL A N 1
ATOM 1675 C CA . VAL A 1 206 ? -8.662 11.917 17.652 1.00 97.94 206 VAL A CA 1
ATOM 1676 C C . VAL A 1 206 ? -8.115 13.342 17.581 1.00 97.94 206 VAL A C 1
ATOM 1678 O O . VAL A 1 206 ? -8.883 14.301 17.622 1.00 97.94 206 VAL A O 1
ATOM 1681 N N . LYS A 1 207 ? -6.793 13.497 17.434 1.00 97.75 207 LYS A N 1
ATOM 1682 C CA . LYS A 1 207 ? -6.149 14.815 17.310 1.00 97.75 207 LYS A CA 1
ATOM 1683 C C . LYS A 1 207 ? -6.572 15.556 16.043 1.00 97.75 207 LYS A C 1
ATOM 1685 O O . LYS A 1 207 ? -6.696 16.776 16.068 1.00 97.75 207 LYS A O 1
ATOM 1690 N N . ARG A 1 208 ? -6.759 14.835 14.936 1.00 97.31 208 ARG A N 1
ATOM 1691 C CA . ARG A 1 208 ? -7.015 15.423 13.615 1.00 97.31 208 ARG A CA 1
ATOM 1692 C C . ARG A 1 208 ? -8.498 15.700 13.351 1.00 97.31 208 ARG A C 1
ATOM 1694 O O . ARG A 1 208 ? -8.823 16.713 12.737 1.00 97.31 208 ARG A O 1
ATOM 1701 N N . LEU A 1 209 ? -9.380 14.814 13.807 1.00 97.12 209 LEU A N 1
ATOM 1702 C CA . LEU A 1 209 ? -10.803 14.757 13.448 1.00 97.12 209 LEU A CA 1
ATOM 1703 C C . LEU A 1 209 ? -11.740 14.898 14.659 1.00 97.12 209 LEU A C 1
ATOM 1705 O O . LEU A 1 209 ? -12.946 15.053 14.487 1.00 97.12 209 LEU A O 1
ATOM 1709 N N . GLY A 1 210 ? -11.202 14.892 15.881 1.00 97.12 210 GLY A N 1
ATOM 1710 C CA . GLY A 1 210 ? -11.973 14.962 17.122 1.00 97.12 210 GLY A CA 1
ATOM 1711 C C . GLY A 1 210 ? -12.298 13.587 17.712 1.00 97.12 210 GLY A C 1
ATOM 1712 O O . GLY A 1 210 ? -12.013 12.545 17.130 1.00 97.12 210 GLY A O 1
ATOM 1713 N N . SER A 1 211 ? -12.887 13.577 18.908 1.00 95.62 211 SER A N 1
ATOM 1714 C CA . SER A 1 211 ? -13.110 12.361 19.710 1.00 95.62 211 SER A CA 1
ATOM 1715 C C . SER A 1 211 ? -14.316 11.512 19.291 1.00 95.62 211 SER A C 1
ATOM 1717 O O . SER A 1 211 ? -14.448 10.379 19.764 1.00 95.62 211 SER A O 1
ATOM 1719 N N . ASP A 1 212 ? -15.189 12.049 18.438 1.00 95.31 212 ASP A N 1
ATOM 1720 C CA . ASP A 1 212 ? -16.380 11.373 17.930 1.00 95.31 212 ASP A CA 1
ATOM 1721 C C . ASP A 1 212 ? -16.032 10.509 16.712 1.00 95.31 212 ASP A C 1
ATOM 1723 O O . ASP A 1 212 ? -15.900 11.005 15.593 1.00 95.31 212 ASP A O 1
ATOM 1727 N N . THR A 1 213 ? -15.908 9.198 16.938 1.00 94.00 213 THR A N 1
ATOM 1728 C CA . THR A 1 213 ? -15.545 8.221 15.900 1.00 94.00 213 THR A CA 1
ATOM 1729 C C . THR A 1 213 ? -16.532 8.185 14.735 1.00 94.00 213 THR A C 1
ATOM 1731 O O . THR A 1 213 ? -16.143 7.821 13.635 1.00 94.00 213 THR A O 1
ATOM 1734 N N . SER A 1 214 ? -17.804 8.548 14.953 1.00 93.94 214 SER A N 1
ATOM 1735 C CA . SER A 1 214 ? -18.821 8.510 13.888 1.00 93.94 214 SER A CA 1
ATOM 1736 C C . SER A 1 214 ? -18.583 9.555 12.792 1.00 93.94 214 SER A C 1
ATOM 1738 O O . SER A 1 214 ? -19.118 9.432 11.696 1.00 93.94 214 SER A O 1
ATOM 1740 N N . LYS A 1 215 ? -17.744 10.561 13.070 1.00 95.62 215 LYS A N 1
ATOM 1741 C CA . LYS A 1 215 ? -17.393 11.641 12.138 1.00 95.62 215 LYS A CA 1
ATOM 1742 C C . LYS A 1 215 ? -16.086 11.391 11.388 1.00 95.62 215 LYS A C 1
ATOM 1744 O O . LYS A 1 215 ? -15.629 12.251 10.637 1.00 95.62 215 LYS A O 1
ATOM 1749 N N . TRP A 1 216 ? -15.439 10.247 11.591 1.00 97.00 216 TRP A N 1
ATOM 1750 C CA . TRP A 1 216 ? -14.152 9.930 10.970 1.00 97.00 216 TRP A CA 1
ATOM 1751 C C . TRP A 1 216 ? -14.308 9.410 9.539 1.00 97.00 216 TRP A C 1
ATOM 1753 O O . TRP A 1 216 ? -13.771 8.367 9.205 1.00 97.00 216 TRP A O 1
ATOM 1763 N N . GLN A 1 217 ? -15.027 10.129 8.682 1.00 96.62 217 GLN A N 1
ATOM 1764 C CA . GLN A 1 217 ? -15.114 9.790 7.261 1.00 96.62 217 GLN A CA 1
ATOM 1765 C C . GLN A 1 217 ? -13.729 9.863 6.607 1.00 96.62 217 GLN A C 1
ATOM 1767 O O . GLN A 1 217 ? -12.990 10.831 6.827 1.00 96.62 217 GLN A O 1
ATOM 1772 N N . TYR A 1 218 ? -13.375 8.848 5.822 1.00 96.81 218 TYR A N 1
ATOM 1773 C CA . TYR A 1 218 ? -12.096 8.761 5.125 1.00 96.81 218 TYR A CA 1
ATOM 1774 C C . TYR A 1 218 ? -11.848 9.966 4.207 1.00 96.81 218 TYR A C 1
ATOM 1776 O O . TYR A 1 218 ? -10.867 10.693 4.369 1.00 96.81 218 TYR A O 1
ATOM 1784 N N . GLY A 1 219 ? -12.791 10.235 3.314 1.00 95.12 219 GLY A N 1
ATOM 1785 C CA . GLY A 1 219 ? -12.733 11.248 2.269 1.00 95.12 219 GLY A CA 1
ATOM 1786 C C . GLY A 1 219 ? -12.975 12.684 2.739 1.00 95.12 219 GLY A C 1
ATOM 1787 O O . GLY A 1 219 ? -13.192 13.565 1.915 1.00 95.12 219 GLY A O 1
ATOM 1788 N N . GLN A 1 220 ? -12.999 12.962 4.045 1.00 94.38 220 GLN A N 1
ATOM 1789 C CA . GLN A 1 220 ? -13.296 14.314 4.521 1.00 94.38 220 GLN A CA 1
ATOM 1790 C C . GLN A 1 220 ? -12.122 15.285 4.319 1.00 94.38 220 GLN A C 1
ATOM 1792 O O . GLN A 1 220 ? -10.951 14.901 4.358 1.00 94.38 220 GLN A O 1
ATOM 1797 N N . GLU A 1 221 ? -12.427 16.585 4.246 1.00 92.31 221 GLU A N 1
ATOM 1798 C CA . GLU A 1 221 ? -11.439 17.670 4.103 1.00 92.31 221 GLU A CA 1
ATOM 1799 C C . GLU A 1 221 ? -10.292 17.562 5.118 1.00 92.31 221 GLU A C 1
ATOM 1801 O O . GLU A 1 221 ? -9.120 17.754 4.802 1.00 92.31 221 GLU A O 1
ATOM 1806 N N . LYS A 1 222 ? -10.585 17.208 6.366 1.00 94.12 222 LYS A N 1
ATOM 1807 C CA . LYS A 1 222 ? -9.538 17.119 7.383 1.00 94.12 222 LYS A CA 1
ATOM 1808 C C . LYS A 1 222 ? -8.698 15.853 7.289 1.00 94.12 222 LYS A C 1
ATOM 1810 O O . LYS A 1 222 ? -7.719 15.804 8.024 1.00 94.12 222 LYS A O 1
ATOM 1815 N N . PHE A 1 223 ? -8.989 14.876 6.421 1.00 94.62 223 PHE A N 1
ATOM 1816 C CA . PHE A 1 223 ? -8.256 13.605 6.332 1.00 94.62 223 PHE A CA 1
ATOM 1817 C C . PHE A 1 223 ? -7.689 13.292 4.940 1.00 94.62 223 PHE A C 1
ATOM 1819 O O . PHE A 1 223 ? -6.504 13.571 4.716 1.00 94.62 223 PHE A O 1
ATOM 1826 N N . HIS A 1 224 ? -8.490 12.720 4.040 1.00 93.25 224 HIS A N 1
ATOM 1827 C CA . HIS A 1 224 ? -8.098 12.358 2.678 1.00 93.25 224 HIS A CA 1
ATOM 1828 C C . HIS A 1 224 ? -8.986 13.120 1.696 1.00 93.25 224 HIS A C 1
ATOM 1830 O O . HIS A 1 224 ? -10.187 12.904 1.651 1.00 93.25 224 HIS A O 1
ATOM 1836 N N . HIS A 1 225 ? -8.413 14.060 0.950 1.00 92.12 225 HIS A N 1
ATOM 1837 C CA . HIS A 1 225 ? -9.150 14.883 -0.009 1.00 92.12 225 HIS A CA 1
ATOM 1838 C C . HIS A 1 225 ? -8.262 15.283 -1.177 1.00 92.12 225 HIS A C 1
ATOM 1840 O O . HIS A 1 225 ? -7.038 15.378 -1.050 1.00 92.12 225 HIS A O 1
ATOM 1846 N N . ILE A 1 226 ? -8.898 15.586 -2.302 1.00 89.94 226 ILE A N 1
ATOM 1847 C CA . ILE A 1 226 ? -8.241 16.154 -3.469 1.00 89.94 226 ILE A CA 1
ATOM 1848 C C . ILE A 1 226 ? -8.514 17.655 -3.471 1.00 89.94 226 ILE A C 1
ATOM 1850 O O . ILE A 1 226 ? -9.656 18.107 -3.540 1.00 89.94 226 ILE A O 1
ATOM 1854 N N . LYS A 1 227 ? -7.436 18.442 -3.404 1.00 86.5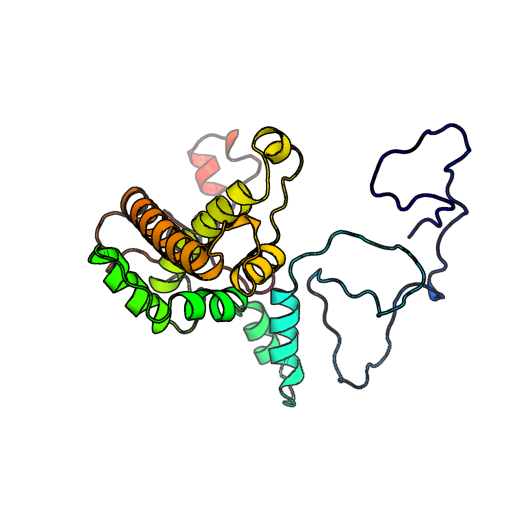6 227 LYS A N 1
ATOM 1855 C CA . LYS A 1 227 ? -7.478 19.885 -3.643 1.00 86.56 227 LYS A CA 1
ATOM 1856 C C . LYS A 1 227 ? -6.737 20.199 -4.935 1.00 86.56 227 LYS A C 1
ATOM 1858 O O . LYS A 1 227 ? -5.506 20.198 -4.954 1.00 86.56 227 LYS A O 1
ATOM 1863 N N . ILE A 1 228 ? -7.476 20.520 -5.992 1.00 85.69 228 ILE A N 1
ATOM 1864 C CA . ILE A 1 228 ? -6.884 20.976 -7.252 1.00 85.69 228 ILE A CA 1
ATOM 1865 C C . ILE A 1 228 ? -6.525 22.451 -7.086 1.00 85.69 228 ILE A C 1
ATOM 1867 O O . ILE A 1 228 ? -7.389 23.311 -6.920 1.00 85.69 228 ILE A O 1
ATOM 1871 N N . ARG A 1 229 ? -5.224 22.743 -7.084 1.00 87.94 229 ARG A N 1
ATOM 1872 C CA . ARG A 1 229 ? -4.710 24.108 -6.951 1.00 87.94 229 ARG A CA 1
ATOM 1873 C C . ARG A 1 229 ? -4.363 24.656 -8.323 1.00 87.94 229 ARG A C 1
ATOM 1875 O O . ARG A 1 229 ? -3.627 24.020 -9.073 1.00 87.94 229 ARG A O 1
ATOM 1882 N N . HIS A 1 230 ? -4.839 25.859 -8.618 1.00 90.50 230 HIS A N 1
ATOM 1883 C CA . HIS A 1 230 ? -4.403 26.572 -9.809 1.00 90.50 230 HIS A CA 1
ATOM 1884 C C . HIS A 1 230 ? -2.927 26.979 -9.674 1.00 90.50 230 HIS A C 1
ATOM 1886 O O . HIS A 1 230 ? -2.508 27.419 -8.601 1.00 90.50 230 HIS A O 1
ATOM 1892 N N . MET A 1 231 ? -2.143 26.894 -10.756 1.00 91.88 231 MET A N 1
ATOM 1893 C CA . MET A 1 231 ? -0.705 27.223 -10.730 1.00 91.88 231 MET A CA 1
ATOM 1894 C C . MET A 1 231 ? -0.428 28.662 -10.271 1.00 91.88 231 MET A C 1
ATOM 1896 O O . MET A 1 231 ? 0.564 28.922 -9.600 1.00 91.88 231 MET A O 1
ATOM 1900 N N . LEU A 1 232 ? -1.331 29.591 -10.597 1.00 92.69 232 LEU A N 1
ATOM 1901 C CA . LEU A 1 232 ? -1.260 30.995 -10.170 1.00 92.69 232 LEU A CA 1
ATOM 1902 C C . LEU A 1 232 ? -1.964 31.268 -8.830 1.00 92.69 232 LEU A C 1
ATOM 1904 O O . LEU A 1 232 ? -1.975 32.399 -8.359 1.00 92.69 232 LEU A O 1
ATOM 1908 N N . GLY A 1 233 ? -2.572 30.262 -8.196 1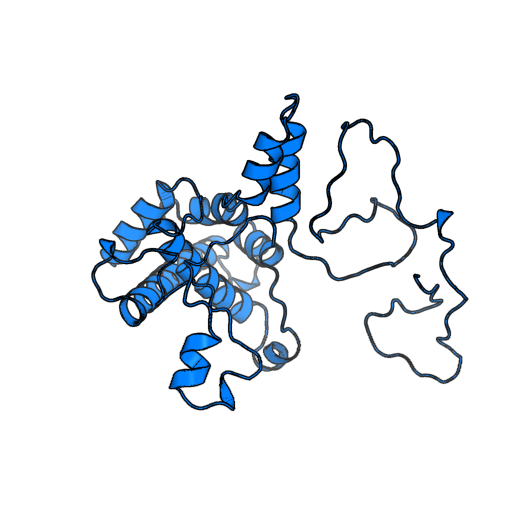.00 91.44 233 GLY A N 1
ATOM 1909 C CA . GLY A 1 233 ? -3.410 30.466 -7.010 1.00 91.44 233 GLY A CA 1
ATOM 1910 C C . GLY A 1 233 ? -2.661 31.087 -5.826 1.00 91.44 233 GLY A C 1
ATOM 1911 O O . GLY A 1 233 ? -3.254 31.812 -5.035 1.00 91.44 233 GLY A O 1
ATOM 1912 N N . SER A 1 234 ? -1.351 30.851 -5.703 1.00 90.88 234 SER A N 1
ATOM 1913 C CA . SER A 1 234 ? -0.520 31.458 -4.654 1.00 90.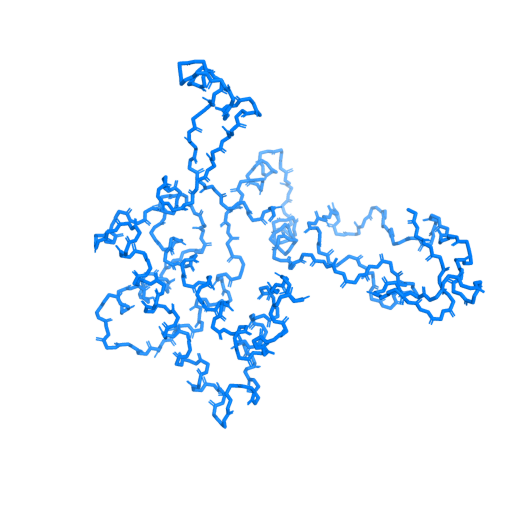88 234 SER A CA 1
ATOM 1914 C C . SER A 1 234 ? -0.006 32.861 -4.986 1.00 90.88 234 SER A C 1
ATOM 1916 O O . SER A 1 234 ? 0.575 33.493 -4.109 1.00 90.88 234 SER A O 1
ATOM 1918 N N . THR A 1 235 ? -0.161 33.332 -6.226 1.00 94.75 235 THR A N 1
ATOM 1919 C CA . THR A 1 235 ? 0.390 34.616 -6.695 1.00 94.75 235 THR A CA 1
ATOM 1920 C C . THR A 1 235 ? -0.677 35.668 -6.990 1.00 94.75 235 THR A C 1
ATOM 1922 O O . THR A 1 235 ? -0.352 36.852 -7.051 1.00 94.75 235 THR A O 1
ATOM 1925 N N . VAL A 1 236 ? -1.940 35.269 -7.153 1.00 95.12 236 VAL A N 1
ATOM 1926 C CA . VAL A 1 236 ? -3.064 36.187 -7.389 1.00 95.12 236 VAL A CA 1
ATOM 1927 C C . VAL A 1 236 ? -3.768 36.599 -6.093 1.00 95.12 236 VAL A C 1
ATOM 1929 O O . VAL A 1 236 ? -3.596 35.986 -5.039 1.00 95.12 236 VAL A O 1
ATOM 1932 N N . LYS A 1 237 ? -4.596 37.647 -6.181 1.00 96.00 237 LYS A N 1
ATOM 1933 C CA . LYS A 1 237 ? -5.451 38.091 -5.072 1.00 96.00 237 LYS A CA 1
ATOM 1934 C C . LYS A 1 237 ? -6.479 37.008 -4.690 1.00 96.00 237 LYS A C 1
ATOM 1936 O O . LYS A 1 237 ? -6.866 36.230 -5.565 1.00 96.00 237 LYS A O 1
ATOM 1941 N N . PRO A 1 238 ? -6.944 36.954 -3.426 1.00 92.50 238 PRO A N 1
ATOM 1942 C CA . PRO A 1 238 ? -7.874 35.925 -2.953 1.00 92.50 238 PRO A CA 1
ATOM 1943 C C . PRO A 1 238 ? -9.152 35.776 -3.785 1.00 92.50 238 PRO A C 1
ATOM 1945 O O . PRO A 1 238 ? -9.623 34.657 -3.961 1.00 92.50 238 PRO A O 1
ATOM 1948 N N . GLU A 1 239 ? -9.681 36.871 -4.329 1.00 93.25 239 GLU A N 1
ATOM 1949 C CA . GLU A 1 239 ? -10.907 36.870 -5.132 1.00 93.25 239 GLU A CA 1
ATOM 1950 C C . GLU A 1 239 ? -10.688 36.104 -6.443 1.00 93.25 239 GLU A C 1
ATOM 1952 O O . GLU A 1 239 ? -11.384 35.133 -6.725 1.00 93.25 239 GLU A O 1
ATOM 1957 N N . LEU A 1 240 ? -9.628 36.454 -7.182 1.00 92.69 240 LEU A N 1
ATOM 1958 C CA . LEU A 1 240 ? -9.250 35.753 -8.411 1.00 92.69 240 LEU A CA 1
ATOM 1959 C C . LEU A 1 240 ? -8.798 34.314 -8.125 1.00 92.69 240 LEU A C 1
ATOM 1961 O O . LEU A 1 240 ? -9.036 33.409 -8.916 1.00 92.69 240 LEU A O 1
ATOM 1965 N N . ARG A 1 241 ? -8.165 34.063 -6.974 1.00 91.69 241 ARG A N 1
ATOM 1966 C CA . ARG A 1 241 ? -7.816 32.702 -6.551 1.00 91.69 241 ARG A CA 1
ATOM 1967 C C . ARG A 1 241 ? -9.061 31.827 -6.398 1.00 91.69 241 ARG A C 1
ATOM 1969 O O . ARG A 1 241 ? -9.018 30.669 -6.803 1.00 91.69 241 ARG A O 1
ATOM 1976 N N . ALA A 1 242 ? -10.128 32.361 -5.805 1.00 87.69 242 ALA A N 1
ATOM 1977 C CA . ALA A 1 242 ? -11.377 31.635 -5.607 1.00 87.69 242 ALA A CA 1
ATOM 1978 C C . ALA A 1 242 ? -12.075 31.308 -6.937 1.00 87.69 242 ALA A C 1
ATOM 1980 O O . ALA A 1 242 ? -12.676 30.247 -7.047 1.00 87.69 242 ALA A O 1
ATOM 1981 N N . GLU A 1 243 ? -11.941 32.165 -7.953 1.00 89.75 243 GLU A N 1
ATOM 1982 C CA . GLU A 1 243 ? -12.431 31.885 -9.313 1.00 89.75 243 GLU A CA 1
ATOM 1983 C C . GLU A 1 243 ? -11.609 30.803 -10.034 1.00 89.75 243 GLU A C 1
ATOM 1985 O O . GLU A 1 243 ? -12.140 30.057 -10.855 1.00 89.75 243 GLU A O 1
ATOM 1990 N N . LEU A 1 244 ? -10.309 30.707 -9.738 1.00 89.50 244 LEU A N 1
ATOM 1991 C CA . LEU A 1 244 ? -9.388 29.777 -10.398 1.00 89.50 244 LEU A CA 1
ATOM 1992 C C . LEU A 1 244 ? -9.325 28.384 -9.745 1.00 89.50 244 LEU A C 1
ATOM 1994 O O . LEU A 1 244 ? -8.970 27.411 -10.413 1.00 89.50 244 LEU A O 1
ATOM 1998 N N . GLU A 1 245 ? -9.579 28.268 -8.438 1.00 89.56 245 GLU A N 1
ATOM 1999 C CA . GLU A 1 245 ? -9.557 26.987 -7.720 1.00 89.56 245 GLU A CA 1
ATOM 2000 C C . GLU A 1 245 ? -10.927 26.290 -7.797 1.00 89.56 245 GLU A C 1
ATOM 2002 O O . GLU A 1 245 ? -11.941 26.825 -7.369 1.00 89.56 245 GLU A O 1
ATOM 2007 N N . VAL A 1 246 ? -10.952 25.037 -8.262 1.00 83.19 246 VAL A N 1
ATOM 2008 C CA . VAL A 1 246 ? -12.190 24.252 -8.462 1.00 83.19 246 VAL A CA 1
ATOM 2009 C C . VAL A 1 246 ? -12.723 23.567 -7.190 1.00 83.19 246 VAL A C 1
ATOM 2011 O O . VAL A 1 246 ? -13.545 22.658 -7.277 1.00 83.19 246 VAL A O 1
ATOM 2014 N N . GLY A 1 247 ? -12.263 23.988 -6.008 1.00 77.75 247 GLY A N 1
ATOM 2015 C CA . GLY A 1 247 ? -12.732 23.489 -4.711 1.00 77.75 247 GLY A CA 1
ATOM 2016 C C . GLY A 1 247 ? -12.055 22.210 -4.197 1.00 77.75 247 GLY A C 1
ATOM 2017 O O . GLY A 1 247 ? -10.967 21.819 -4.633 1.00 77.75 247 GLY A O 1
ATOM 2018 N N . LEU A 1 248 ? -12.690 21.609 -3.187 1.00 82.25 248 LEU A N 1
ATOM 2019 C CA . LEU A 1 248 ? -12.268 20.384 -2.508 1.00 82.25 248 LEU A CA 1
ATOM 2020 C C . LEU A 1 248 ? -13.177 19.230 -2.919 1.00 82.25 248 LEU A C 1
ATOM 2022 O O . LEU A 1 248 ? -14.397 19.371 -2.884 1.00 82.25 248 LEU A O 1
ATOM 2026 N N . TYR A 1 249 ? -12.579 18.086 -3.230 1.00 82.81 249 TYR A N 1
ATOM 2027 C CA . TYR A 1 249 ? -13.295 16.849 -3.523 1.00 82.81 249 TYR A CA 1
ATOM 2028 C C . TYR A 1 249 ? -12.910 15.792 -2.493 1.00 82.81 249 TYR A C 1
ATOM 2030 O O . TYR A 1 249 ? -11.740 15.765 -2.080 1.00 82.81 249 TYR A O 1
ATOM 2038 N N . PRO A 1 250 ? -13.848 14.930 -2.067 1.00 78.31 250 PRO A N 1
ATOM 2039 C CA . PRO A 1 250 ? -13.511 13.815 -1.208 1.00 78.31 250 PRO A CA 1
ATOM 2040 C C . PRO A 1 250 ? -12.378 12.987 -1.800 1.00 78.31 250 PRO A C 1
ATOM 2042 O O . PRO A 1 250 ? -12.289 12.793 -3.011 1.00 78.31 250 PRO A O 1
ATOM 2045 N N . GLY A 1 251 ? -11.458 12.565 -0.943 1.00 69.31 251 GLY A N 1
ATOM 2046 C CA . GLY A 1 251 ? -10.345 11.742 -1.367 1.00 69.31 251 GLY A CA 1
ATOM 2047 C C . GLY A 1 251 ? -10.858 10.332 -1.558 1.00 69.31 251 GLY A C 1
ATOM 2048 O O . GLY A 1 251 ? -11.355 9.719 -0.617 1.00 69.31 251 GLY A O 1
ATOM 2049 N N . GLU A 1 252 ? -10.708 9.827 -2.767 1.00 64.25 252 GLU A N 1
ATOM 2050 C CA . GLU A 1 252 ? -10.863 8.416 -3.075 1.00 64.25 252 GLU A CA 1
ATOM 2051 C C . GLU A 1 252 ? -9.459 7.821 -3.178 1.00 64.25 252 GLU A C 1
ATOM 2053 O O . GLU A 1 252 ? -8.531 8.458 -3.687 1.00 64.25 252 GLU A O 1
ATOM 2058 N N . GLU A 1 253 ? -9.255 6.628 -2.633 1.00 53.94 253 GLU A N 1
ATOM 2059 C CA . GLU A 1 253 ? -8.036 5.869 -2.893 1.00 53.94 253 GLU A CA 1
ATOM 2060 C C . GLU A 1 253 ? -8.381 4.795 -3.904 1.00 53.94 253 GLU A C 1
ATOM 2062 O O . GLU A 1 253 ? -8.871 3.719 -3.569 1.00 53.94 253 GLU A O 1
ATOM 2067 N N . ILE A 1 254 ? -8.178 5.144 -5.170 1.00 46.00 254 ILE A N 1
ATOM 2068 C CA . ILE A 1 254 ? -8.368 4.213 -6.270 1.00 46.00 254 ILE A CA 1
ATOM 2069 C C . ILE A 1 254 ? -7.350 3.092 -6.082 1.00 46.00 254 ILE A C 1
ATOM 2071 O O . ILE A 1 254 ? -6.147 3.357 -6.038 1.00 46.00 254 ILE A O 1
ATOM 2075 N N . ALA A 1 255 ? -7.798 1.836 -6.084 1.00 38.00 255 ALA A N 1
ATOM 2076 C CA . ALA A 1 255 ? -6.925 0.663 -6.096 1.00 38.00 255 ALA A CA 1
ATOM 2077 C C . ALA A 1 255 ? -6.027 0.592 -7.356 1.00 38.00 255 ALA A C 1
ATOM 2079 O O . ALA A 1 255 ? -5.336 -0.400 -7.562 1.00 38.00 255 ALA A O 1
ATOM 2080 N N . ILE A 1 256 ? -6.031 1.620 -8.217 1.00 33.22 256 ILE A N 1
ATOM 2081 C CA . ILE A 1 256 ? -5.378 1.696 -9.529 1.00 33.22 256 ILE A CA 1
ATOM 2082 C C . ILE A 1 256 ? -4.308 2.817 -9.614 1.00 33.22 256 ILE A C 1
ATOM 2084 O O . ILE A 1 256 ? -3.535 2.805 -10.576 1.00 33.22 256 ILE A O 1
ATOM 2088 N N . GLN A 1 257 ? -4.109 3.674 -8.596 1.00 34.03 257 GLN A N 1
ATOM 2089 C CA . GLN A 1 257 ? -3.047 4.715 -8.604 1.00 34.03 257 GLN A CA 1
ATOM 2090 C C . GLN A 1 257 ? -1.750 4.344 -7.866 1.00 34.03 257 GLN A C 1
ATOM 2092 O O . GLN A 1 257 ? -1.804 3.824 -6.736 1.00 34.03 257 GLN A O 1
#

Sequence (257 aa):
MTPLRKNWNGLLPVPGDGRYEWKGYLPIKDLPHTFNPPEGYFATANQDNIPPGYPYDIGFIWTDPYRFSRIQEFLSSGRKLAITDMMELQQDFLSIPARTLVPLLKELPSTDIRTQKALKMLLSWDYVMNPDSVEAAIYMSWERRLSRNVWDLYIPEEARRVFPRRSLKKMIDFLQAPDSQFGPNPSSARDALLIKSLEEGISGLVKRLGSDTSKWQYGQEKFHHIKIRHMLGSTVKPELRAELEVGLYPGEEIAIQ

pLDDT: mean 92.59, std 9.0, range [33.22, 98.75]